Protein AF-A0A948SPP4-F1 (afdb_monomer_lite)

Foldseek 3Di:
DDDDDPPDPPPPDPDPPPDDDAPPDPDPPCVCVVLVVLVVPQVDDPSVVVVVVVVVLVVQVVVVAAEEEFEDAQCLVVLVLQPLLVCLLVRSHFEYQYALNNLQSLQLCFQPVVVKDFAPPQVPQDPVSVVVCVVQCWCDRRGITRHCVRRVVVVLVLLLVVLLVLLVVVHAEAPLVSVLCSLVVCPRVVRGPDDVSSRNSSSCSVSVHHYQHAPSCPYSVVVVLVVCCVVCVRVDNRSHPHNVVSLVVLLVVCVVPVVPHHYDYHYDDDPPSRVSSVVSVVVD

pLDDT: mean 89.73, std 17.32, range [30.3, 98.75]

Radius of gyration: 21.37 Å; chains: 1; bounding box: 54×68×55 Å

Secondary structure (DSSP, 8-state):
---------------S---PPPP----TTHHHHHHHHHHHH--SHHHHHHHHHHHHHHHHHHTT-EEEEEE-SSTTTTTTHHHHHHHHHTT---EEEE-HHHHHHHHHHHHHGGG-EE-TTGGG--HHHHHHHHHTTEEEETTEEEEIIIIIIHHHHHHHHHHHHHHHHT--B-HHHHHHHHHHTTTTGGG--S-GGG-HHHHHHHTT--EE-TTTTSSHHHHHHHHHHHTTSSS-GGGBPPHHHHHHHHHHHHHHHTTTSPEEEEEES-THHHHHHHHTGGG-

Structure (mmCIF, N/CA/C/O backbone):
data_AF-A0A948SPP4-F1
#
_entry.id   AF-A0A948SPP4-F1
#
loop_
_atom_site.group_PDB
_atom_site.id
_atom_site.type_symbol
_atom_site.label_atom_id
_atom_site.label_alt_id
_atom_site.label_comp_id
_atom_site.label_asym_id
_atom_site.label_entity_id
_atom_site.label_seq_id
_atom_site.pdbx_PDB_ins_code
_atom_site.Cartn_x
_atom_site.Cartn_y
_atom_site.Cartn_z
_atom_site.occupancy
_atom_site.B_iso_or_equiv
_atom_site.auth_seq_id
_atom_site.auth_comp_id
_atom_site.auth_asym_id
_atom_site.auth_atom_id
_atom_site.pdbx_PDB_model_num
ATOM 1 N N . MET A 1 1 ? 36.042 40.900 -16.370 1.00 39.47 1 MET A N 1
ATOM 2 C CA . MET A 1 1 ? 34.728 40.877 -17.056 1.00 39.47 1 MET A CA 1
ATOM 3 C C . MET A 1 1 ? 34.274 39.429 -17.219 1.00 39.47 1 MET A C 1
ATOM 5 O O . MET A 1 1 ? 34.692 38.767 -18.157 1.00 39.47 1 MET A O 1
ATOM 9 N N . ALA A 1 2 ? 33.489 38.903 -16.275 1.00 36.97 2 ALA A N 1
ATOM 10 C CA . ALA A 1 2 ? 32.998 37.524 -16.318 1.00 36.97 2 ALA A CA 1
ATOM 11 C C . ALA A 1 2 ? 31.621 37.478 -17.001 1.00 36.97 2 ALA A C 1
ATOM 13 O O . ALA A 1 2 ? 30.671 38.108 -16.535 1.00 36.97 2 ALA A O 1
ATOM 14 N N . LYS A 1 3 ? 31.513 36.757 -18.124 1.00 36.91 3 LYS A N 1
ATOM 15 C CA . LYS A 1 3 ? 30.246 36.532 -18.835 1.00 36.91 3 LYS A CA 1
ATOM 16 C C . LYS A 1 3 ? 29.352 35.617 -17.989 1.00 36.91 3 LYS A C 1
ATOM 18 O O . LYS A 1 3 ? 29.652 34.438 -17.827 1.00 36.91 3 LYS A O 1
ATOM 23 N N . LYS A 1 4 ? 28.250 36.158 -17.457 1.00 38.91 4 LYS A N 1
ATOM 24 C CA . LYS A 1 4 ? 27.177 35.373 -16.830 1.00 38.91 4 LYS A CA 1
ATOM 25 C C . LYS A 1 4 ? 26.551 34.455 -17.886 1.00 38.91 4 LYS A C 1
ATOM 27 O O . LYS A 1 4 ? 25.968 34.930 -18.856 1.00 38.91 4 LYS A O 1
ATOM 32 N N . SER A 1 5 ? 26.690 33.148 -17.687 1.00 41.41 5 SER A N 1
ATOM 33 C CA . SER A 1 5 ? 25.993 32.114 -18.451 1.00 41.41 5 SER A CA 1
ATOM 34 C C . SER A 1 5 ? 24.499 32.174 -18.131 1.00 41.41 5 SER A C 1
ATOM 36 O O . SER A 1 5 ? 24.067 31.814 -17.037 1.00 41.41 5 SER A O 1
ATOM 38 N N . THR A 1 6 ? 23.699 32.674 -19.068 1.00 39.72 6 THR A N 1
ATOM 39 C CA . THR A 1 6 ? 22.237 32.671 -18.998 1.00 39.72 6 THR A CA 1
ATOM 40 C C . THR A 1 6 ? 21.711 31.309 -19.448 1.00 39.72 6 THR A C 1
ATOM 42 O O . THR A 1 6 ? 21.251 31.134 -20.576 1.00 39.72 6 THR A O 1
ATOM 45 N N . ARG A 1 7 ? 21.753 30.308 -18.559 1.00 38.03 7 ARG A N 1
ATOM 46 C CA . ARG A 1 7 ? 20.936 29.100 -18.748 1.00 38.03 7 ARG A CA 1
ATOM 47 C C . ARG A 1 7 ? 19.467 29.507 -18.639 1.00 38.03 7 ARG A C 1
ATOM 49 O O . ARG A 1 7 ? 18.976 29.793 -17.551 1.00 38.03 7 ARG A O 1
ATOM 56 N N . ARG A 1 8 ? 18.772 29.574 -19.779 1.00 34.56 8 ARG A N 1
ATOM 57 C CA . ARG A 1 8 ? 17.309 29.689 -19.811 1.00 34.56 8 ARG A CA 1
ATOM 58 C C . ARG A 1 8 ? 16.720 28.480 -19.073 1.00 34.56 8 ARG A C 1
ATOM 60 O O . ARG A 1 8 ? 17.099 27.357 -19.411 1.00 34.56 8 ARG A O 1
ATOM 67 N N . PRO A 1 9 ? 15.806 28.671 -18.110 1.00 34.72 9 PRO A N 1
ATOM 68 C CA . PRO A 1 9 ? 15.098 27.551 -17.517 1.00 34.72 9 PRO A CA 1
ATOM 69 C C . PRO A 1 9 ? 14.290 26.860 -18.617 1.00 34.72 9 PRO A C 1
ATOM 71 O O . PRO A 1 9 ? 13.574 27.511 -19.386 1.00 34.72 9 PRO A O 1
ATOM 74 N N . VAL A 1 10 ? 14.429 25.539 -18.711 1.00 31.38 10 VAL A N 1
ATOM 75 C CA . VAL A 1 10 ? 13.552 24.716 -19.540 1.00 31.38 10 VAL A CA 1
ATOM 76 C C . VAL A 1 10 ? 12.174 24.800 -18.895 1.00 31.38 10 VAL A C 1
ATOM 78 O O . VAL A 1 10 ? 11.920 24.187 -17.863 1.00 31.38 10 VAL A O 1
ATOM 81 N N . LYS A 1 11 ? 11.285 25.615 -19.472 1.00 30.30 11 LYS A N 1
ATOM 82 C CA . LYS A 1 11 ? 9.866 25.593 -19.121 1.00 30.30 11 LYS A CA 1
ATOM 83 C C . LYS A 1 11 ? 9.337 24.215 -19.507 1.00 30.30 11 LYS A C 1
ATOM 85 O O . LYS A 1 11 ? 9.051 23.975 -20.678 1.00 30.30 11 LYS A O 1
ATOM 90 N N . HIS A 1 12 ? 9.211 23.309 -18.542 1.00 32.69 12 HIS A N 1
ATOM 91 C CA . HIS A 1 12 ? 8.353 22.150 -18.728 1.00 32.69 12 HIS A CA 1
ATOM 92 C C . HIS A 1 12 ? 6.943 22.675 -18.987 1.00 32.69 12 HIS A C 1
ATOM 94 O O . HIS A 1 12 ? 6.340 23.330 -18.136 1.00 32.69 12 HIS A O 1
ATOM 100 N N . ALA A 1 13 ? 6.458 22.452 -20.206 1.00 31.20 13 ALA A N 1
ATOM 101 C CA . ALA A 1 13 ? 5.124 22.820 -20.634 1.00 31.20 13 ALA A CA 1
ATOM 102 C C . ALA A 1 13 ? 4.087 22.049 -19.805 1.00 31.20 13 ALA A C 1
ATOM 104 O O . ALA A 1 13 ? 3.656 20.961 -20.170 1.00 31.20 13 ALA A O 1
ATOM 105 N N . ARG A 1 14 ? 3.666 22.625 -18.680 1.00 40.22 14 ARG A N 1
ATOM 106 C CA . ARG A 1 14 ? 2.287 22.482 -18.226 1.00 40.22 14 ARG A CA 1
ATOM 107 C C . ARG A 1 14 ? 1.555 23.708 -18.734 1.00 40.22 14 ARG A C 1
ATOM 109 O O . ARG A 1 14 ? 1.745 24.817 -18.243 1.00 40.22 14 ARG A O 1
ATOM 116 N N . THR A 1 15 ? 0.795 23.500 -19.800 1.00 33.00 15 THR A N 1
ATOM 117 C CA . THR A 1 15 ? -0.195 24.452 -20.287 1.00 33.00 15 THR A CA 1
ATOM 118 C C . THR A 1 15 ? -1.066 24.890 -19.116 1.00 33.00 15 THR A C 1
ATOM 120 O O . THR A 1 15 ? -1.620 24.053 -18.409 1.00 33.00 15 THR A O 1
ATOM 123 N N . SER A 1 16 ? -1.204 26.200 -18.934 1.00 35.62 16 SER A N 1
ATOM 124 C CA . SER A 1 16 ? -2.046 26.878 -17.941 1.00 35.62 16 SER A CA 1
ATOM 125 C C . SER A 1 16 ? -3.556 26.659 -18.139 1.00 35.62 16 SER A C 1
ATOM 127 O O . SER A 1 16 ? -4.371 27.432 -17.646 1.00 35.62 16 SER A O 1
ATOM 129 N N . SER A 1 17 ? -3.960 25.621 -18.869 1.00 34.44 17 SER A N 1
ATOM 130 C CA . SER A 1 17 ? -5.349 25.196 -18.951 1.00 34.44 17 SER A CA 1
ATOM 131 C C . SER A 1 17 ? -5.610 24.224 -17.807 1.00 34.44 17 SER A C 1
ATOM 133 O O . SER A 1 17 ? -5.012 23.150 -17.792 1.00 34.44 17 SER A O 1
ATOM 135 N N . GLY A 1 18 ? -6.525 24.556 -16.895 1.00 37.03 18 GLY A N 1
ATOM 136 C CA . GLY A 1 18 ? -7.031 23.682 -15.825 1.00 37.03 18 GLY A CA 1
ATOM 137 C C . GLY A 1 18 ? -7.765 22.418 -16.304 1.00 37.03 18 GLY A C 1
ATOM 138 O O . GLY A 1 18 ? -8.720 21.977 -15.678 1.00 37.03 18 GLY A O 1
ATOM 139 N N . ARG A 1 19 ? -7.353 21.829 -17.431 1.00 34.16 19 ARG A N 1
ATOM 140 C CA . ARG A 1 19 ? -7.767 20.502 -17.873 1.00 34.16 19 ARG A CA 1
ATOM 141 C C . ARG A 1 19 ? -6.747 19.503 -17.350 1.00 34.16 19 ARG A C 1
ATOM 143 O O . ARG A 1 19 ? -5.628 19.433 -17.858 1.00 34.16 19 ARG A O 1
ATOM 150 N N . LYS A 1 20 ? -7.152 18.751 -16.326 1.00 41.41 20 LYS A N 1
ATOM 151 C CA . LYS A 1 20 ? -6.445 17.551 -15.871 1.00 41.41 20 LYS A CA 1
ATOM 152 C C . LYS A 1 20 ? -6.143 16.673 -17.085 1.00 41.41 20 LYS A C 1
ATOM 154 O O . LYS A 1 20 ? -7.012 16.480 -17.941 1.00 41.41 20 LYS A O 1
ATOM 159 N N . ALA A 1 21 ? -4.905 16.195 -17.186 1.00 37.81 21 ALA A N 1
ATOM 160 C CA . ALA A 1 21 ? -4.556 15.217 -18.204 1.00 37.81 21 ALA A CA 1
ATOM 161 C C . ALA A 1 21 ? -5.478 13.997 -18.022 1.00 37.81 21 ALA A C 1
ATOM 163 O O . ALA A 1 21 ? -5.678 13.572 -16.883 1.00 37.81 21 ALA A O 1
ATOM 164 N N . PRO A 1 22 ? -6.086 13.459 -19.093 1.00 39.28 22 PRO A N 1
ATOM 165 C CA . PRO A 1 22 ? -6.878 12.245 -18.967 1.00 39.28 22 PRO A CA 1
ATOM 166 C C . PRO A 1 22 ? -5.990 11.128 -18.396 1.00 39.28 22 PRO A C 1
ATOM 168 O O . PRO A 1 22 ? -4.806 11.076 -18.754 1.00 39.28 22 PRO A O 1
ATOM 171 N N . PRO A 1 23 ? -6.526 10.247 -17.529 1.00 46.41 23 PRO A N 1
ATOM 172 C CA . PRO A 1 23 ? -5.756 9.141 -16.977 1.00 46.41 23 PRO A CA 1
ATOM 173 C C . PRO A 1 23 ? -5.120 8.355 -18.122 1.00 46.41 23 PRO A C 1
ATOM 175 O O . PRO A 1 23 ? -5.761 8.116 -19.154 1.00 46.41 23 PRO A O 1
ATOM 178 N N . ALA A 1 24 ? -3.843 8.007 -17.955 1.00 48.66 24 ALA A N 1
ATOM 179 C CA . ALA A 1 24 ? -3.046 7.309 -18.951 1.00 48.66 24 ALA A CA 1
ATOM 180 C C . ALA A 1 24 ? -3.612 5.899 -19.181 1.00 48.66 24 ALA A C 1
ATOM 182 O O . ALA A 1 24 ? -3.152 4.912 -18.624 1.00 48.66 24 ALA A O 1
ATOM 183 N N . THR A 1 25 ? -4.647 5.799 -20.006 1.00 50.12 25 THR A N 1
ATOM 184 C CA . THR A 1 25 ? -5.124 4.525 -20.530 1.00 50.12 25 THR A CA 1
ATOM 185 C C . THR A 1 25 ? -4.172 4.121 -21.646 1.00 50.12 25 THR A C 1
ATOM 187 O O . THR A 1 25 ? -4.007 4.844 -22.633 1.00 50.12 25 THR A O 1
ATOM 190 N N . LEU A 1 26 ? -3.490 2.984 -21.474 1.00 53.91 26 LEU A N 1
ATOM 191 C CA . LEU A 1 26 ? -2.660 2.396 -22.523 1.00 53.91 26 LEU A CA 1
ATOM 192 C C . LEU A 1 26 ? -3.514 2.260 -23.790 1.00 53.91 26 LEU A C 1
ATOM 194 O O . LEU A 1 26 ? -4.524 1.554 -23.811 1.00 53.91 26 LEU A O 1
ATOM 198 N N . ARG A 1 27 ? -3.143 2.985 -24.850 1.00 58.12 27 ARG A N 1
ATOM 199 C CA . ARG A 1 27 ? -3.840 2.886 -26.134 1.00 58.12 27 ARG A CA 1
ATOM 200 C C . ARG A 1 27 ? -3.632 1.478 -26.682 1.00 58.12 27 ARG A C 1
ATOM 202 O O . ARG A 1 27 ? -2.502 0.995 -26.752 1.00 58.12 27 ARG A O 1
ATOM 209 N N . LYS A 1 28 ? -4.725 0.827 -27.086 1.00 52.38 28 LYS A N 1
ATOM 210 C CA . LYS A 1 28 ? -4.713 -0.518 -27.680 1.00 52.38 28 LYS A CA 1
ATOM 211 C C . LYS A 1 28 ? -3.676 -0.565 -28.817 1.00 52.38 28 LYS A C 1
ATOM 213 O O . LYS A 1 28 ? -3.735 0.257 -29.725 1.00 52.38 28 LYS A O 1
ATOM 218 N N . GLY A 1 29 ? -2.711 -1.485 -28.734 1.00 60.00 29 GLY A N 1
ATOM 219 C CA . GLY A 1 29 ? -1.604 -1.624 -29.695 1.00 60.00 29 GLY A CA 1
ATOM 220 C C . GLY A 1 29 ? -0.258 -1.022 -29.261 1.00 60.00 29 GLY A C 1
ATOM 221 O O . GLY A 1 29 ? 0.770 -1.427 -29.792 1.00 60.00 29 GLY A O 1
ATOM 222 N N . HIS A 1 30 ? -0.213 -0.132 -28.260 1.00 64.88 30 HIS A N 1
ATOM 223 C CA . HIS A 1 30 ? 1.054 0.433 -27.757 1.00 64.88 30 HIS A CA 1
ATOM 224 C C . HIS A 1 30 ? 1.856 -0.545 -26.878 1.00 64.88 30 HIS A C 1
ATOM 226 O O . HIS A 1 30 ? 3.067 -0.395 -26.738 1.00 64.88 30 HIS A O 1
ATOM 232 N N . GLU A 1 31 ? 1.207 -1.553 -26.291 1.00 65.69 31 GLU A N 1
ATOM 233 C CA . GLU A 1 31 ? 1.862 -2.542 -25.420 1.00 65.69 31 GLU A CA 1
ATOM 234 C C . GLU A 1 31 ? 2.928 -3.359 -26.162 1.00 65.69 31 GLU A C 1
ATOM 236 O O . GLU A 1 31 ? 4.001 -3.616 -25.614 1.00 65.69 31 GLU A O 1
ATOM 241 N N . ALA A 1 32 ? 2.649 -3.735 -27.417 1.00 73.25 32 ALA A N 1
ATOM 242 C CA . ALA A 1 32 ? 3.626 -4.386 -28.285 1.00 73.25 32 ALA A CA 1
ATOM 243 C C . ALA A 1 32 ? 4.793 -3.435 -28.584 1.00 73.25 32 ALA A C 1
ATOM 245 O O . ALA A 1 32 ? 5.945 -3.813 -28.431 1.00 73.25 32 ALA A O 1
ATOM 246 N N . VAL A 1 33 ? 4.499 -2.159 -28.863 1.00 87.00 33 VAL A N 1
ATOM 247 C CA . VAL A 1 33 ? 5.517 -1.149 -29.193 1.00 87.00 33 VAL A CA 1
ATOM 248 C C . VAL A 1 33 ? 6.520 -0.938 -28.054 1.00 87.00 33 VAL A C 1
ATOM 250 O O . VAL A 1 33 ? 7.719 -0.926 -28.311 1.00 87.00 33 VAL A O 1
ATOM 253 N N . ILE A 1 34 ? 6.072 -0.794 -26.800 1.00 89.25 34 ILE A N 1
ATOM 254 C CA . ILE A 1 34 ? 6.995 -0.594 -25.665 1.00 89.25 34 ILE A CA 1
ATOM 255 C C . ILE A 1 34 ? 7.805 -1.858 -25.381 1.00 89.25 34 ILE A C 1
ATOM 257 O O . ILE A 1 34 ? 9.012 -1.775 -25.159 1.00 89.25 34 ILE A O 1
ATOM 261 N N . ARG A 1 35 ? 7.168 -3.031 -25.429 1.00 88.38 35 ARG A N 1
ATOM 262 C CA . ARG A 1 35 ? 7.853 -4.314 -25.243 1.00 88.38 35 ARG A CA 1
ATOM 263 C C . ARG A 1 35 ? 8.935 -4.523 -26.296 1.00 88.38 35 ARG A C 1
ATOM 265 O O . ARG A 1 35 ? 10.071 -4.835 -25.945 1.00 88.38 35 ARG A O 1
ATOM 272 N N . ASP A 1 36 ? 8.596 -4.312 -27.562 1.00 90.19 36 ASP A N 1
ATOM 273 C CA . ASP A 1 36 ? 9.511 -4.480 -28.687 1.00 90.19 36 ASP A CA 1
ATOM 274 C C . ASP A 1 36 ? 10.634 -3.442 -28.636 1.00 90.19 36 ASP A C 1
ATOM 276 O O . ASP A 1 36 ? 11.796 -3.787 -28.845 1.00 90.19 36 ASP A O 1
ATOM 280 N N . PHE A 1 37 ? 10.324 -2.196 -28.260 1.00 93.81 37 PHE A N 1
ATOM 281 C CA . PHE A 1 37 ? 11.323 -1.158 -28.008 1.00 93.81 37 PHE A CA 1
ATOM 282 C C . PHE A 1 37 ? 12.314 -1.586 -26.919 1.00 93.81 37 PHE A C 1
ATOM 284 O O . PHE A 1 37 ? 13.526 -1.551 -27.135 1.00 93.81 37 PHE A O 1
ATOM 291 N N . MET A 1 38 ? 11.822 -2.034 -25.760 1.00 94.06 38 MET A N 1
ATOM 292 C CA . MET A 1 38 ? 12.686 -2.481 -24.666 1.00 94.06 38 MET A CA 1
ATOM 293 C C . MET A 1 38 ? 13.539 -3.669 -25.107 1.00 94.06 38 MET A C 1
ATOM 295 O O . MET A 1 38 ? 14.755 -3.611 -24.965 1.00 94.06 38 MET A O 1
ATOM 299 N N . ARG A 1 39 ? 12.959 -4.692 -25.745 1.00 92.88 39 ARG A N 1
ATOM 300 C CA . ARG A 1 39 ? 13.727 -5.833 -26.278 1.00 92.88 39 ARG A CA 1
ATOM 301 C C . ARG A 1 39 ? 14.766 -5.428 -27.315 1.00 92.88 39 ARG A C 1
ATOM 303 O O . ARG A 1 39 ? 15.850 -6.008 -27.365 1.00 92.88 39 ARG A O 1
ATOM 310 N N . HIS A 1 40 ? 14.463 -4.428 -28.135 1.00 94.19 40 HIS A N 1
ATOM 311 C CA . HIS A 1 40 ? 15.400 -3.939 -29.130 1.00 94.19 40 HIS A CA 1
ATOM 312 C C . HIS A 1 40 ? 16.578 -3.190 -28.492 1.00 94.19 40 HIS A C 1
ATOM 314 O O . HIS A 1 40 ? 17.713 -3.414 -28.914 1.00 94.19 40 HIS A O 1
ATOM 320 N N . HIS A 1 41 ? 16.331 -2.342 -27.487 1.00 95.75 41 HIS A N 1
ATOM 321 C CA . HIS A 1 41 ? 17.323 -1.398 -26.956 1.00 95.75 41 HIS A CA 1
ATOM 322 C C . HIS A 1 41 ? 17.995 -1.828 -25.639 1.00 95.75 41 HIS A C 1
ATOM 324 O O . HIS A 1 41 ? 19.150 -1.476 -25.405 1.00 95.75 41 HIS A O 1
ATOM 330 N N . TYR A 1 42 ? 17.316 -2.561 -24.759 1.00 95.44 42 TYR A N 1
ATOM 331 C CA . TYR A 1 42 ? 17.755 -2.811 -23.378 1.00 95.44 42 TYR A CA 1
ATOM 332 C C . TYR A 1 42 ? 18.503 -4.148 -23.265 1.00 95.44 42 TYR A C 1
ATOM 334 O O . TYR A 1 42 ? 18.092 -5.049 -22.549 1.00 95.44 42 TYR A O 1
ATOM 342 N N . ARG A 1 43 ? 19.601 -4.308 -24.012 1.00 92.06 43 ARG A N 1
ATOM 343 C CA . ARG A 1 43 ? 20.275 -5.617 -24.176 1.00 92.06 43 ARG A CA 1
ATOM 344 C C . ARG A 1 43 ? 21.362 -5.941 -23.152 1.00 92.06 43 ARG A C 1
ATOM 346 O O . ARG A 1 43 ? 21.787 -7.089 -23.074 1.00 92.06 43 ARG A O 1
ATOM 353 N N . HIS A 1 44 ? 21.850 -4.953 -22.403 1.00 94.38 44 HIS A N 1
ATOM 354 C CA . HIS A 1 44 ? 23.017 -5.117 -21.530 1.00 94.38 44 HIS A CA 1
ATOM 355 C C . HIS A 1 44 ? 22.832 -4.419 -20.179 1.00 94.38 44 HIS A C 1
ATOM 357 O O . HIS A 1 44 ? 22.044 -3.477 -20.056 1.00 94.38 44 HIS A O 1
ATOM 363 N N . PHE A 1 45 ? 23.614 -4.853 -19.184 1.00 94.19 45 PHE A N 1
ATOM 364 C CA . PHE A 1 45 ? 23.654 -4.287 -17.830 1.00 94.19 45 PHE A CA 1
ATOM 365 C C . PHE A 1 45 ? 22.263 -4.235 -17.171 1.00 94.19 45 PHE A C 1
ATOM 367 O O . PHE A 1 45 ? 21.401 -5.062 -17.458 1.00 94.19 45 PHE A O 1
ATOM 374 N N . ASN A 1 46 ? 22.025 -3.239 -16.315 1.00 94.00 46 ASN A N 1
ATOM 375 C CA . ASN A 1 46 ? 20.762 -3.071 -15.591 1.00 94.00 46 ASN A CA 1
ATOM 376 C C . ASN A 1 46 ? 19.544 -2.907 -16.513 1.00 94.00 46 ASN A C 1
ATOM 378 O O . ASN A 1 46 ? 18.422 -3.163 -16.087 1.00 94.00 46 ASN A O 1
ATOM 382 N N . ALA A 1 47 ? 19.740 -2.484 -17.767 1.00 94.19 47 ALA A N 1
ATOM 383 C CA . ALA A 1 47 ? 18.644 -2.378 -18.723 1.00 94.19 47 ALA A CA 1
ATOM 384 C C . ALA A 1 47 ? 18.100 -3.770 -19.100 1.00 94.19 47 ALA A C 1
ATOM 386 O O . ALA A 1 47 ? 16.883 -3.955 -19.125 1.00 94.19 47 ALA A O 1
ATOM 387 N N . ALA A 1 48 ? 18.983 -4.756 -19.309 1.00 94.69 48 ALA A N 1
ATOM 388 C CA . ALA A 1 48 ? 18.590 -6.141 -19.590 1.00 94.69 48 ALA A CA 1
ATOM 389 C C . ALA A 1 48 ? 17.859 -6.789 -18.413 1.00 94.69 48 ALA A C 1
ATOM 391 O O . ALA A 1 48 ? 16.876 -7.494 -18.620 1.00 94.69 48 ALA A O 1
ATOM 392 N N . SER A 1 49 ? 18.255 -6.458 -17.180 1.00 95.50 49 SER A N 1
ATOM 393 C CA . SER A 1 49 ? 17.607 -6.980 -15.973 1.00 95.50 49 SER A CA 1
ATOM 394 C C . SER A 1 49 ? 16.112 -6.653 -15.902 1.00 95.50 49 SER A C 1
ATOM 396 O O . SER A 1 49 ? 15.351 -7.412 -15.309 1.00 95.50 49 SER A O 1
ATOM 398 N N . VAL A 1 50 ? 15.660 -5.558 -16.528 1.00 93.19 50 VAL A N 1
ATOM 399 C CA . VAL A 1 50 ? 14.227 -5.230 -16.617 1.00 93.19 50 VAL A CA 1
ATOM 400 C C . VAL A 1 50 ? 13.485 -6.217 -17.522 1.00 93.19 50 VAL A C 1
ATOM 402 O O . VAL A 1 50 ? 12.367 -6.618 -17.201 1.00 93.19 50 VAL A O 1
ATOM 405 N N . ILE A 1 51 ? 14.102 -6.628 -18.635 1.00 94.62 51 ILE A N 1
ATOM 406 C CA . ILE A 1 51 ? 13.542 -7.651 -19.528 1.00 94.62 51 ILE A CA 1
ATOM 407 C C . ILE A 1 51 ? 13.530 -9.000 -18.812 1.00 94.62 51 ILE A C 1
ATOM 409 O O . ILE A 1 51 ? 12.491 -9.652 -18.788 1.00 94.62 51 ILE A O 1
ATOM 413 N N . ASP A 1 52 ? 14.644 -9.383 -18.186 1.00 95.62 52 ASP A N 1
ATOM 414 C CA . ASP A 1 52 ? 14.762 -10.663 -17.482 1.00 95.62 52 ASP A CA 1
ATOM 415 C C . ASP A 1 52 ? 13.734 -10.779 -16.348 1.00 95.62 52 ASP A C 1
ATOM 417 O O . ASP A 1 52 ? 13.085 -11.814 -16.195 1.00 95.62 52 ASP A O 1
ATOM 421 N N . ALA A 1 53 ? 13.524 -9.699 -15.585 1.00 95.50 53 ALA A N 1
ATOM 422 C CA . ALA A 1 53 ? 12.508 -9.651 -14.538 1.00 95.50 53 ALA A CA 1
ATOM 423 C C . ALA A 1 53 ? 11.086 -9.776 -15.107 1.00 95.50 53 ALA A C 1
ATOM 425 O O . ALA A 1 53 ? 10.276 -10.529 -14.566 1.00 95.50 53 ALA A O 1
ATOM 426 N N . ALA A 1 54 ? 10.776 -9.073 -16.203 1.00 94.81 54 ALA A N 1
ATOM 427 C CA . ALA A 1 54 ? 9.466 -9.147 -16.846 1.00 94.81 54 ALA A CA 1
ATOM 428 C C . ALA A 1 54 ? 9.186 -10.547 -17.422 1.00 94.81 54 ALA A C 1
ATOM 430 O O . ALA A 1 54 ? 8.114 -11.106 -17.190 1.00 94.81 54 ALA A O 1
ATOM 431 N N . ASP A 1 55 ? 10.157 -11.138 -18.119 1.00 95.25 55 ASP A N 1
ATOM 432 C CA . ASP A 1 55 ? 10.041 -12.473 -18.710 1.00 95.25 55 ASP A CA 1
ATOM 433 C C . ASP A 1 55 ? 9.975 -13.561 -17.641 1.00 95.25 55 ASP A C 1
ATOM 435 O O . ASP A 1 55 ? 9.167 -14.485 -17.752 1.00 95.25 55 ASP A O 1
ATOM 439 N N . GLY A 1 56 ? 10.764 -13.426 -16.573 1.00 97.88 56 GLY A N 1
ATOM 440 C CA . GLY A 1 56 ? 10.698 -14.295 -15.403 1.00 97.88 56 GLY A CA 1
ATOM 441 C C . GLY A 1 56 ? 9.326 -14.248 -14.731 1.00 97.88 56 GLY A C 1
ATOM 442 O O . GLY A 1 56 ? 8.746 -15.300 -14.463 1.00 97.88 56 GLY A O 1
ATOM 443 N N . TYR A 1 57 ? 8.768 -13.050 -14.530 1.00 98.12 57 TYR A N 1
ATOM 444 C CA . TYR A 1 57 ? 7.426 -12.869 -13.968 1.00 98.12 57 TYR A CA 1
ATOM 445 C C . TYR A 1 57 ? 6.363 -13.548 -14.838 1.00 98.12 57 TYR A C 1
ATOM 447 O O . TYR A 1 57 ? 5.562 -14.335 -14.332 1.00 98.12 57 TYR A O 1
ATOM 455 N N . VAL A 1 58 ? 6.362 -13.266 -16.148 1.00 97.06 58 VAL A N 1
ATOM 456 C CA . VAL A 1 58 ? 5.402 -13.846 -17.101 1.00 97.06 58 VAL A CA 1
ATOM 457 C C . VAL A 1 58 ? 5.509 -15.365 -17.100 1.00 97.06 58 VAL A C 1
ATOM 459 O O . VAL A 1 58 ? 4.512 -16.041 -16.864 1.00 97.06 58 VAL A O 1
ATOM 462 N N . LYS A 1 59 ? 6.720 -15.906 -17.274 1.00 98.19 59 LYS A N 1
ATOM 463 C CA . LYS A 1 59 ? 6.958 -17.351 -17.285 1.00 98.19 59 LYS A CA 1
ATOM 464 C C . LYS A 1 59 ? 6.482 -18.016 -15.996 1.00 98.19 59 LYS A C 1
ATOM 466 O O . LYS A 1 59 ? 5.867 -19.079 -16.060 1.00 98.19 59 LYS A O 1
ATOM 471 N N . HIS A 1 60 ? 6.768 -17.420 -14.838 1.00 98.50 60 HIS A N 1
ATOM 472 C CA . HIS A 1 60 ? 6.375 -17.972 -13.541 1.00 98.50 60 HIS A CA 1
ATOM 473 C C . HIS A 1 60 ? 4.857 -18.030 -13.388 1.00 98.50 60 HIS A C 1
ATOM 475 O O . HIS A 1 60 ? 4.323 -19.079 -13.035 1.00 98.50 60 HIS A O 1
ATOM 481 N N . VAL A 1 61 ? 4.154 -16.940 -13.712 1.00 98.06 61 VAL A N 1
ATOM 482 C CA . VAL A 1 61 ? 2.686 -16.897 -13.646 1.00 98.06 61 VAL A CA 1
ATOM 483 C C . VAL A 1 61 ? 2.048 -17.847 -14.659 1.00 98.06 61 VAL A C 1
ATOM 485 O O . VAL A 1 61 ? 1.137 -18.589 -14.298 1.00 98.06 61 VAL A O 1
ATOM 488 N N . ASP A 1 62 ? 2.537 -17.879 -15.900 1.00 97.56 62 ASP A N 1
ATOM 489 C CA . ASP A 1 62 ? 2.011 -18.763 -16.949 1.00 97.56 62 ASP A CA 1
ATOM 490 C C . ASP A 1 62 ? 2.253 -20.249 -16.629 1.00 97.56 62 ASP A C 1
ATOM 492 O O . ASP A 1 62 ? 1.479 -21.110 -17.043 1.00 97.56 62 ASP A O 1
ATOM 496 N N . SER A 1 63 ? 3.274 -20.553 -15.821 1.00 97.38 63 SER A N 1
ATOM 497 C CA . SER A 1 63 ? 3.532 -21.900 -15.288 1.00 97.38 63 SER A CA 1
ATOM 498 C C . SER A 1 63 ? 2.676 -22.245 -14.056 1.00 97.38 63 SER A C 1
ATOM 500 O O . SER A 1 63 ? 2.892 -23.278 -13.427 1.00 97.38 63 SER A O 1
ATOM 502 N N . GLY A 1 64 ? 1.717 -21.391 -13.680 1.00 96.88 64 GLY A N 1
ATOM 503 C CA . GLY A 1 64 ? 0.841 -21.582 -12.519 1.00 96.88 64 GLY A CA 1
ATOM 504 C C . GLY A 1 64 ? 1.440 -21.124 -11.183 1.00 96.88 64 GLY A C 1
ATOM 505 O O . GLY A 1 64 ? 0.876 -21.410 -10.124 1.00 96.88 64 GLY A O 1
ATOM 506 N N . GLY A 1 65 ? 2.574 -20.422 -11.211 1.00 97.94 65 GLY A N 1
ATOM 507 C CA . GLY A 1 65 ? 3.206 -19.842 -10.034 1.00 97.94 65 GLY A CA 1
ATOM 508 C C . GLY A 1 65 ? 2.418 -18.664 -9.454 1.00 97.94 65 GLY A C 1
ATOM 509 O O . GLY A 1 65 ? 1.719 -17.932 -10.157 1.00 97.94 65 GLY A O 1
ATOM 510 N N . LYS A 1 66 ? 2.538 -18.468 -8.139 1.00 98.12 66 LYS A N 1
ATOM 511 C CA . LYS A 1 66 ? 1.947 -17.334 -7.413 1.00 98.12 66 LYS A CA 1
ATOM 512 C C . LYS A 1 66 ? 2.972 -16.223 -7.245 1.00 98.12 66 LYS A C 1
ATOM 514 O O . LYS A 1 66 ? 4.164 -16.502 -7.212 1.00 98.12 66 LYS A O 1
ATOM 519 N N . MET A 1 67 ? 2.515 -14.978 -7.140 1.00 98.50 67 MET A N 1
ATOM 520 C CA . MET A 1 67 ? 3.383 -13.798 -7.044 1.00 98.50 67 MET A CA 1
ATOM 521 C C . MET A 1 67 ? 3.065 -12.994 -5.793 1.00 98.50 67 MET A C 1
ATOM 523 O O . MET A 1 67 ? 1.939 -12.513 -5.640 1.00 98.50 67 MET A O 1
ATOM 527 N N . LEU A 1 68 ? 4.078 -12.831 -4.946 1.00 98.38 68 LEU A N 1
ATOM 528 C CA . LEU A 1 68 ? 4.095 -11.855 -3.869 1.00 98.38 68 LEU A CA 1
ATOM 529 C C . LEU A 1 68 ? 4.784 -10.587 -4.370 1.00 98.38 68 LEU A C 1
ATOM 531 O O . LEU A 1 68 ? 5.913 -10.642 -4.861 1.00 98.38 68 LEU A O 1
ATOM 535 N N . VAL A 1 69 ? 4.096 -9.454 -4.254 1.00 98.56 69 VAL A N 1
ATOM 536 C CA . VAL A 1 69 ? 4.643 -8.132 -4.576 1.00 98.56 69 VAL A CA 1
ATOM 537 C C . VAL A 1 69 ? 4.907 -7.376 -3.283 1.00 98.56 69 VAL A C 1
ATOM 539 O O . VAL A 1 69 ? 4.008 -7.266 -2.450 1.00 98.56 69 VAL A O 1
ATOM 542 N N . THR A 1 70 ? 6.111 -6.833 -3.114 1.00 98.31 70 THR A N 1
ATOM 543 C CA . THR A 1 70 ? 6.391 -5.923 -1.997 1.00 98.31 70 THR A CA 1
ATOM 544 C C . THR A 1 70 ? 6.365 -4.470 -2.446 1.00 98.31 70 THR A C 1
ATOM 546 O O . THR A 1 70 ? 6.849 -4.149 -3.531 1.00 98.31 70 THR A O 1
ATOM 549 N N . LEU A 1 71 ? 5.772 -3.599 -1.627 1.00 97.81 71 LEU A N 1
ATOM 550 C CA . LEU A 1 71 ? 5.611 -2.172 -1.907 1.00 97.81 71 LEU A CA 1
ATOM 551 C C . LEU A 1 71 ? 6.219 -1.343 -0.772 1.00 97.81 71 LEU A C 1
ATOM 553 O O . LEU A 1 71 ? 5.593 -1.127 0.271 1.00 97.81 71 LEU A O 1
ATOM 557 N N . ALA A 1 72 ? 7.444 -0.877 -0.992 1.00 95.44 72 ALA A N 1
ATOM 558 C CA . ALA A 1 72 ? 8.119 0.113 -0.161 1.00 95.44 72 ALA A CA 1
ATOM 559 C C . ALA A 1 72 ? 8.327 1.432 -0.914 1.00 95.44 72 ALA A C 1
ATOM 561 O O . ALA A 1 72 ? 8.160 1.504 -2.128 1.00 95.44 72 ALA A O 1
ATOM 562 N N . GLY A 1 73 ? 8.723 2.484 -0.192 1.00 92.12 73 GLY A N 1
ATOM 563 C CA . GLY A 1 73 ? 8.793 3.840 -0.741 1.00 92.12 73 GLY A CA 1
ATOM 564 C C . GLY A 1 73 ? 7.403 4.421 -1.025 1.00 92.12 73 GLY A C 1
ATOM 565 O O . GLY A 1 73 ? 6.390 3.829 -0.668 1.00 92.12 73 GLY A O 1
ATOM 566 N N . ALA A 1 74 ? 7.345 5.579 -1.678 1.00 93.12 74 ALA A N 1
ATOM 567 C CA . ALA A 1 74 ? 6.102 6.312 -1.936 1.00 93.12 74 ALA A CA 1
ATOM 568 C C . ALA A 1 74 ? 5.369 5.835 -3.208 1.00 93.12 74 ALA A C 1
ATOM 570 O O . ALA A 1 74 ? 5.015 6.639 -4.069 1.00 93.12 74 ALA A O 1
ATOM 571 N N . MET A 1 75 ? 5.189 4.521 -3.383 1.00 96.44 75 MET A N 1
ATOM 572 C CA . MET A 1 75 ? 4.680 3.960 -4.645 1.00 96.44 75 MET A CA 1
ATOM 573 C C . MET A 1 75 ? 3.203 4.273 -4.892 1.00 96.44 75 MET A C 1
ATOM 575 O O . MET A 1 75 ? 2.808 4.462 -6.042 1.00 96.44 75 MET A O 1
ATOM 579 N N . SER A 1 76 ? 2.395 4.349 -3.835 1.00 96.69 76 SER A N 1
ATOM 580 C CA . SER A 1 76 ? 0.974 4.699 -3.951 1.00 96.69 76 SER A CA 1
ATOM 581 C C . SER A 1 76 ? 0.788 6.177 -4.294 1.00 96.69 76 SER A C 1
ATOM 583 O O . SER A 1 76 ? 0.053 6.484 -5.230 1.00 96.69 76 SER A O 1
ATOM 585 N N . THR A 1 77 ? 1.553 7.075 -3.660 1.00 94.50 77 THR A N 1
ATOM 586 C CA . THR A 1 77 ? 1.644 8.485 -4.081 1.00 94.50 77 THR A CA 1
ATOM 587 C C . THR A 1 77 ? 2.203 8.644 -5.500 1.00 94.50 77 THR A C 1
ATOM 589 O O . THR A 1 77 ? 1.738 9.499 -6.247 1.00 94.50 77 THR A O 1
ATOM 592 N N . ALA A 1 78 ? 3.141 7.790 -5.924 1.00 94.75 78 ALA A N 1
ATOM 593 C CA . ALA A 1 78 ? 3.652 7.751 -7.299 1.00 94.75 78 ALA A CA 1
ATOM 594 C C . ALA A 1 78 ? 2.679 7.109 -8.315 1.00 94.75 78 ALA A C 1
ATOM 596 O O . ALA A 1 78 ? 3.070 6.825 -9.447 1.00 94.75 78 ALA A O 1
ATOM 597 N N . GLU A 1 79 ? 1.426 6.866 -7.920 1.00 95.25 79 GLU A N 1
ATOM 598 C CA . GLU A 1 79 ? 0.347 6.344 -8.761 1.00 95.25 79 GLU A CA 1
ATOM 599 C C . GLU A 1 79 ? 0.612 4.953 -9.363 1.00 95.25 79 GLU A C 1
ATOM 601 O O . GLU A 1 79 ? 0.064 4.602 -10.414 1.00 95.25 79 GLU A O 1
ATOM 606 N N . LEU A 1 80 ? 1.389 4.101 -8.677 1.00 96.56 80 LEU A N 1
ATOM 607 C CA . LEU A 1 80 ? 1.609 2.710 -9.103 1.00 96.56 80 LEU A CA 1
ATOM 608 C C . LEU A 1 80 ? 0.286 1.940 -9.277 1.00 96.56 80 LEU A C 1
ATOM 610 O O . LEU A 1 80 ? 0.213 1.002 -10.078 1.00 96.56 80 LEU A O 1
ATOM 614 N N . GLY A 1 81 ? -0.774 2.370 -8.582 1.00 96.19 81 GLY A N 1
ATOM 615 C CA . GLY A 1 81 ? -2.126 1.831 -8.698 1.00 96.19 81 GLY A CA 1
ATOM 616 C C . GLY A 1 81 ? -2.652 1.744 -10.135 1.00 96.19 81 GLY A C 1
ATOM 617 O O . GLY A 1 81 ? -3.335 0.774 -10.460 1.00 96.19 81 GLY A O 1
ATOM 618 N N . LEU A 1 82 ? -2.226 2.642 -11.036 1.00 95.62 82 LEU A N 1
ATOM 619 C CA . LEU A 1 82 ? -2.554 2.589 -12.469 1.00 95.62 82 LEU A CA 1
ATOM 620 C C . LEU A 1 82 ? -2.222 1.232 -13.110 1.00 95.62 82 LEU A C 1
ATOM 622 O O . LEU A 1 82 ? -2.989 0.720 -13.923 1.00 95.62 82 LEU A O 1
ATOM 626 N N . SER A 1 83 ? -1.076 0.650 -12.748 1.00 95.31 83 SER A N 1
ATOM 627 C CA . SER A 1 83 ? -0.626 -0.644 -13.280 1.00 95.31 83 SER A CA 1
ATOM 628 C C . SER A 1 83 ? -0.951 -1.789 -12.326 1.00 95.31 83 SER A C 1
ATOM 630 O O . SER A 1 83 ? -1.430 -2.841 -12.750 1.00 95.31 83 SER A O 1
ATOM 632 N N . LEU A 1 84 ? -0.730 -1.585 -11.026 1.00 98.19 84 LEU A N 1
ATOM 633 C CA . LEU A 1 84 ? -0.886 -2.630 -10.021 1.00 98.19 84 LEU A CA 1
ATOM 634 C C . LEU A 1 84 ? -2.341 -3.097 -9.888 1.00 98.19 84 LEU A C 1
ATOM 636 O O . LEU A 1 84 ? -2.587 -4.301 -9.835 1.00 98.19 84 LEU A O 1
ATOM 640 N N . ALA A 1 85 ? -3.308 -2.175 -9.903 1.00 98.31 85 ALA A N 1
ATOM 641 C CA . ALA A 1 85 ? -4.724 -2.525 -9.810 1.00 98.31 85 ALA A CA 1
ATOM 642 C C . ALA A 1 85 ? -5.169 -3.410 -10.989 1.00 98.31 85 ALA A C 1
ATOM 644 O O . ALA A 1 85 ? -5.932 -4.361 -10.813 1.00 98.31 85 ALA A O 1
ATOM 645 N N . GLU A 1 86 ? -4.648 -3.145 -12.191 1.00 96.88 86 GLU A N 1
ATOM 646 C CA . GLU A 1 86 ? -4.919 -3.970 -13.368 1.00 96.88 86 GLU A CA 1
ATOM 647 C C . GLU A 1 86 ? -4.282 -5.357 -13.253 1.00 96.88 86 GLU A C 1
ATOM 649 O O . GLU A 1 86 ? -4.925 -6.359 -13.570 1.00 96.88 86 GLU A O 1
ATOM 654 N N . MET A 1 87 ? -3.050 -5.440 -12.747 1.00 97.81 87 MET A N 1
ATOM 655 C CA . MET A 1 87 ? -2.391 -6.724 -12.503 1.00 97.81 87 MET A CA 1
ATOM 656 C C . MET A 1 87 ? -3.145 -7.577 -11.474 1.00 97.81 87 MET A C 1
ATOM 658 O O . MET A 1 87 ? -3.277 -8.784 -11.673 1.00 97.81 87 MET A O 1
ATOM 662 N N . ILE A 1 88 ? -3.687 -6.967 -10.415 1.00 98.62 88 ILE A N 1
ATOM 663 C CA . ILE A 1 88 ? -4.532 -7.653 -9.424 1.00 98.62 88 ILE A CA 1
ATOM 664 C C . ILE A 1 88 ? -5.807 -8.192 -10.087 1.00 98.62 88 ILE A C 1
ATOM 666 O O . ILE A 1 88 ? -6.118 -9.377 -9.965 1.00 98.62 88 ILE A O 1
ATOM 670 N N . ARG A 1 89 ? -6.527 -7.357 -10.850 1.00 97.88 89 ARG A N 1
ATOM 671 C CA . ARG A 1 89 ? -7.758 -7.777 -11.548 1.00 97.88 89 ARG A CA 1
ATOM 672 C C . ARG A 1 89 ? -7.526 -8.906 -12.550 1.00 97.88 89 ARG A C 1
ATOM 674 O O . ARG A 1 89 ? -8.413 -9.733 -12.745 1.00 97.88 89 ARG A O 1
ATOM 681 N N . ARG A 1 90 ? -6.346 -8.952 -13.175 1.00 97.12 90 ARG A N 1
ATOM 682 C CA . ARG A 1 90 ? -5.946 -9.994 -14.137 1.00 97.12 90 ARG A CA 1
ATOM 683 C C . ARG A 1 90 ? -5.284 -11.220 -13.509 1.00 97.12 90 ARG A C 1
ATOM 685 O O . ARG A 1 90 ? -4.698 -12.014 -14.244 1.00 97.12 90 ARG A O 1
ATOM 692 N N . ASP A 1 91 ? -5.368 -11.372 -12.188 1.00 97.25 91 ASP A N 1
ATOM 693 C CA . ASP A 1 91 ? -4.811 -12.517 -11.456 1.00 97.25 91 ASP A CA 1
ATOM 694 C C . ASP A 1 91 ? -3.295 -12.683 -11.664 1.00 97.25 91 ASP A C 1
ATOM 696 O O . ASP A 1 91 ? -2.765 -13.783 -11.794 1.00 97.25 91 ASP A O 1
ATOM 700 N N . LYS A 1 92 ? -2.578 -11.558 -11.774 1.00 98.25 92 LYS A N 1
ATOM 701 C CA . LYS A 1 92 ? -1.115 -11.542 -11.925 1.00 98.25 92 LYS A CA 1
ATOM 702 C C . LYS A 1 92 ? -0.408 -11.320 -10.591 1.00 98.25 92 LYS A C 1
ATOM 704 O O . LYS A 1 92 ? 0.697 -11.816 -10.418 1.00 98.25 92 LYS A O 1
ATOM 709 N N . VAL A 1 93 ? -1.072 -10.680 -9.628 1.00 98.50 93 VAL A N 1
ATOM 710 C CA . VAL A 1 93 ? -0.603 -10.503 -8.243 1.00 98.50 93 VAL A CA 1
ATOM 711 C C . VAL A 1 93 ? -1.479 -11.328 -7.309 1.00 98.50 93 VAL A C 1
ATOM 713 O O . VAL A 1 93 ? -2.698 -11.312 -7.443 1.00 98.50 93 VAL A O 1
ATOM 716 N N . HIS A 1 94 ? -0.855 -12.038 -6.370 1.00 98.31 94 HIS A N 1
ATOM 717 C CA . HIS A 1 94 ? -1.534 -13.014 -5.515 1.00 98.31 94 HIS A CA 1
ATOM 718 C C . HIS A 1 94 ? -1.404 -12.710 -4.021 1.00 98.31 94 HIS A C 1
ATOM 720 O O . HIS A 1 94 ? -2.255 -13.131 -3.244 1.00 98.31 94 HIS A O 1
ATOM 726 N N . LEU A 1 95 ? -0.353 -11.987 -3.629 1.00 98.12 95 LEU A N 1
ATOM 727 C CA . LEU A 1 95 ? -0.150 -11.464 -2.283 1.00 98.12 95 LEU A CA 1
ATOM 728 C C . LEU A 1 95 ? 0.562 -10.118 -2.366 1.00 98.12 95 LEU A C 1
ATOM 730 O O . LEU A 1 95 ? 1.363 -9.899 -3.281 1.00 98.12 95 LEU A O 1
ATOM 734 N N . ILE A 1 96 ? 0.328 -9.256 -1.379 1.00 98.75 96 ILE A N 1
ATOM 735 C CA . ILE A 1 96 ? 1.058 -7.995 -1.234 1.00 98.75 96 ILE A CA 1
ATOM 736 C C . ILE A 1 96 ? 1.642 -7.890 0.174 1.00 98.75 96 ILE A C 1
ATOM 738 O O . ILE A 1 96 ? 0.963 -8.183 1.153 1.00 98.75 96 ILE A O 1
ATOM 742 N N . CYS A 1 97 ? 2.888 -7.439 0.281 1.00 98.62 97 CYS A N 1
ATOM 743 C CA . CYS A 1 97 ? 3.447 -6.936 1.533 1.00 98.62 97 CYS A CA 1
ATOM 744 C C . CYS A 1 97 ? 3.799 -5.458 1.354 1.00 98.62 97 CYS A C 1
ATOM 746 O O . CYS A 1 97 ? 4.579 -5.121 0.467 1.00 98.62 97 CYS A O 1
ATOM 748 N N . CYS A 1 98 ? 3.224 -4.552 2.137 1.00 98.62 98 CYS A N 1
ATOM 749 C CA . CYS A 1 98 ? 3.427 -3.117 1.943 1.00 98.62 98 CYS A CA 1
ATOM 750 C C . CYS A 1 98 ? 3.650 -2.376 3.257 1.00 98.62 98 CYS A C 1
ATOM 752 O O . CYS A 1 98 ? 3.253 -2.836 4.324 1.00 98.62 98 CYS A O 1
ATOM 754 N N . THR A 1 99 ? 4.263 -1.197 3.176 1.00 98.19 99 THR A N 1
ATOM 755 C CA . THR A 1 99 ? 4.292 -0.264 4.309 1.00 98.19 99 THR A CA 1
ATOM 756 C C . THR A 1 99 ? 2.888 0.258 4.621 1.00 98.19 99 THR A C 1
ATOM 758 O O . THR A 1 99 ? 2.012 0.272 3.748 1.00 98.19 99 THR A O 1
ATOM 761 N N . GLY A 1 100 ? 2.676 0.735 5.853 1.00 97.62 100 GLY A N 1
ATOM 762 C CA . GLY A 1 100 ? 1.423 1.394 6.226 1.00 97.62 100 GLY A CA 1
ATOM 763 C C . GLY A 1 100 ? 1.121 2.617 5.353 1.00 97.62 100 GLY A C 1
ATOM 764 O O . GLY A 1 100 ? -0.011 2.761 4.906 1.00 97.62 100 GLY A O 1
ATOM 765 N N . ALA A 1 101 ? 2.146 3.401 4.995 1.00 96.25 101 ALA A N 1
ATOM 766 C CA . ALA A 1 101 ? 2.020 4.534 4.074 1.00 96.25 101 ALA A CA 1
ATOM 767 C C . ALA A 1 101 ? 1.443 4.133 2.701 1.00 96.25 101 ALA A C 1
ATOM 769 O O . ALA A 1 101 ? 0.478 4.728 2.238 1.00 96.25 101 ALA A O 1
ATOM 770 N N . ASN A 1 102 ? 1.953 3.072 2.056 1.00 97.94 102 ASN A N 1
ATOM 771 C CA . ASN A 1 102 ? 1.389 2.630 0.772 1.00 97.94 102 ASN A CA 1
ATOM 772 C C . ASN A 1 102 ? -0.073 2.190 0.900 1.00 97.94 102 ASN A C 1
ATOM 774 O O . ASN A 1 102 ? -0.873 2.438 0.002 1.00 97.94 102 ASN A O 1
ATOM 778 N N . LEU A 1 103 ? -0.416 1.533 2.007 1.00 98.06 103 LEU A N 1
ATOM 779 C CA . LEU A 1 103 ? -1.776 1.078 2.260 1.00 98.06 103 LEU A CA 1
ATOM 780 C C . LEU A 1 103 ? -2.763 2.254 2.345 1.00 98.06 103 LEU A C 1
ATOM 782 O O . LEU A 1 103 ? -3.828 2.205 1.736 1.00 98.06 103 LEU A O 1
ATOM 786 N N . GLU A 1 104 ? -2.422 3.310 3.084 1.00 97.00 104 GLU A N 1
ATOM 787 C CA . GLU A 1 104 ? -3.309 4.465 3.276 1.00 97.00 104 GLU A CA 1
ATOM 788 C C . GLU A 1 104 ? -3.296 5.442 2.088 1.00 97.00 104 GLU A C 1
ATOM 790 O O . GLU A 1 104 ? -4.352 5.932 1.679 1.00 97.00 104 GLU A O 1
ATOM 795 N N . GLU A 1 105 ? -2.132 5.671 1.471 1.00 97.00 105 GLU A N 1
ATOM 796 C CA . GLU A 1 105 ? -1.962 6.665 0.406 1.00 97.00 105 GLU A CA 1
ATOM 797 C C . GLU A 1 105 ? -2.687 6.305 -0.899 1.00 97.00 105 GLU A C 1
ATOM 799 O O . GLU A 1 105 ? -3.063 7.207 -1.648 1.00 97.00 105 GLU A O 1
ATOM 804 N N . ASP A 1 106 ? -2.956 5.022 -1.173 1.00 97.94 106 ASP A N 1
ATOM 805 C CA . ASP A 1 106 ? -3.822 4.634 -2.299 1.00 97.94 106 ASP A CA 1
ATOM 806 C C . ASP A 1 106 ? -5.259 5.132 -2.099 1.00 97.94 106 ASP A C 1
ATOM 808 O O . ASP A 1 106 ? -5.881 5.642 -3.033 1.00 97.94 106 ASP A O 1
ATOM 812 N N . ILE A 1 107 ? -5.770 5.061 -0.863 1.00 97.31 107 ILE A N 1
ATOM 813 C CA . ILE A 1 107 ? -7.093 5.594 -0.528 1.00 97.31 107 ILE A CA 1
ATOM 814 C C . ILE A 1 107 ? -7.057 7.121 -0.525 1.00 97.31 107 ILE A C 1
ATOM 816 O O . ILE A 1 107 ? -7.991 7.734 -1.038 1.00 97.31 107 ILE A O 1
ATOM 820 N N . PHE A 1 108 ? -6.000 7.745 0.008 1.00 96.62 108 PHE A N 1
ATOM 821 C CA . PHE A 1 108 ? -5.835 9.202 -0.041 1.00 96.62 108 PHE A CA 1
ATOM 822 C C . PHE A 1 108 ? -5.886 9.713 -1.479 1.00 96.62 108 PHE A C 1
ATOM 824 O O . PHE A 1 108 ? -6.667 10.618 -1.774 1.00 96.62 108 PHE A O 1
ATOM 831 N N . ASN A 1 109 ? -5.159 9.064 -2.391 1.00 95.19 109 ASN A N 1
ATOM 832 C CA . ASN A 1 109 ? -5.225 9.389 -3.808 1.00 95.19 109 ASN A CA 1
ATOM 833 C C . ASN A 1 109 ? -6.651 9.171 -4.339 1.00 95.19 109 ASN A C 1
ATOM 835 O O . ASN A 1 109 ? -7.223 10.040 -4.992 1.00 95.19 109 ASN A O 1
ATOM 839 N N . LEU A 1 110 ? -7.293 8.056 -3.979 1.00 96.06 110 LEU A N 1
ATOM 840 C CA . LEU A 1 110 ? -8.659 7.766 -4.403 1.00 96.06 110 LEU A CA 1
ATOM 841 C C . LEU A 1 110 ? -9.668 8.854 -3.999 1.00 96.06 110 LEU A C 1
ATOM 843 O O . LEU A 1 110 ? -10.549 9.169 -4.800 1.00 96.06 110 LEU A O 1
ATOM 847 N N . VAL A 1 111 ? -9.555 9.429 -2.796 1.00 95.44 111 VAL A N 1
ATOM 848 C CA . VAL A 1 111 ? -10.555 10.368 -2.253 1.00 95.44 111 VAL A CA 1
ATOM 849 C C . VAL A 1 111 ? -10.162 11.847 -2.277 1.00 95.44 111 VAL A C 1
ATOM 851 O O . VAL A 1 111 ? -11.027 12.680 -2.008 1.00 95.44 111 VAL A O 1
ATOM 854 N N . ALA A 1 112 ? -8.900 12.188 -2.543 1.00 94.56 112 ALA A N 1
ATOM 855 C CA . ALA A 1 112 ? -8.381 13.552 -2.379 1.00 94.56 112 ALA A CA 1
ATOM 856 C C . ALA A 1 112 ? -7.396 14.017 -3.471 1.00 94.56 112 ALA A C 1
ATOM 858 O O . ALA A 1 112 ? -6.851 15.114 -3.347 1.00 94.56 112 ALA A O 1
ATOM 859 N N . HIS A 1 113 ? -7.190 13.242 -4.546 1.00 92.38 113 HIS A N 1
ATOM 860 C CA . HIS A 1 113 ? -6.253 13.559 -5.637 1.00 92.38 113 HIS A CA 1
ATOM 861 C C . HIS A 1 113 ? -6.333 14.997 -6.180 1.00 92.38 113 HIS A C 1
ATOM 863 O O . HIS A 1 113 ? -5.316 15.608 -6.493 1.00 92.38 113 HIS A O 1
ATOM 869 N N . ASP A 1 114 ? -7.530 15.572 -6.281 1.00 92.44 114 ASP A N 1
ATOM 870 C CA . ASP A 1 114 ? -7.751 16.902 -6.861 1.00 92.44 114 ASP A CA 1
ATOM 871 C C . ASP A 1 114 ? -7.121 18.034 -6.049 1.00 92.44 114 ASP A C 1
ATOM 873 O O . ASP A 1 114 ? -6.939 19.138 -6.565 1.00 92.44 114 ASP A O 1
ATOM 877 N N . HIS A 1 115 ? -6.803 17.746 -4.791 1.00 91.94 115 HIS A N 1
ATOM 878 C CA . HIS A 1 115 ? -6.220 18.665 -3.827 1.00 91.94 115 HIS A CA 1
ATOM 879 C C . HIS A 1 115 ? -4.701 18.449 -3.675 1.00 91.94 115 HIS A C 1
ATOM 881 O O . HIS A 1 115 ? -4.063 19.131 -2.878 1.00 91.94 115 HIS A O 1
ATOM 887 N N . TYR A 1 116 ? -4.103 17.519 -4.433 1.00 92.25 116 TYR A N 1
ATOM 888 C CA . TYR A 1 116 ? -2.661 17.281 -4.395 1.00 92.25 116 TYR A CA 1
ATOM 889 C C . TYR A 1 116 ? -1.913 18.443 -5.058 1.00 92.25 116 TYR A C 1
ATOM 891 O O . TYR A 1 116 ? -2.210 18.848 -6.187 1.00 92.25 116 TYR A O 1
ATOM 899 N N . GLU A 1 117 ? -0.878 18.948 -4.386 1.00 92.31 117 GLU A N 1
ATOM 900 C CA . GLU A 1 117 ? -0.012 20.002 -4.922 1.00 92.31 117 GLU A CA 1
ATOM 901 C C . GLU A 1 117 ? 1.344 19.421 -5.336 1.00 92.31 117 GLU A C 1
ATOM 903 O O . GLU A 1 117 ? 1.953 18.653 -4.600 1.00 92.31 117 GLU A O 1
ATOM 908 N N . ARG A 1 118 ? 1.864 19.806 -6.509 1.00 92.12 118 ARG A N 1
ATOM 909 C CA . ARG A 1 118 ? 3.261 19.501 -6.862 1.00 92.12 118 ARG A CA 1
ATOM 910 C C . ARG A 1 118 ? 4.193 20.618 -6.424 1.00 92.12 118 ARG A C 1
ATOM 912 O O . ARG A 1 118 ? 3.883 21.791 -6.615 1.00 92.12 118 ARG A O 1
ATOM 919 N N . VAL A 1 119 ? 5.390 20.232 -5.999 1.00 91.12 119 VAL A N 1
ATOM 920 C CA . VAL A 1 119 ? 6.501 21.103 -5.613 1.00 91.12 119 VAL A CA 1
ATOM 921 C C . VAL A 1 119 ? 7.649 20.920 -6.620 1.00 91.12 119 VAL A C 1
ATOM 923 O O . VAL A 1 119 ? 8.468 20.014 -6.470 1.00 91.12 119 VAL A O 1
ATOM 926 N N . PRO A 1 120 ? 7.735 21.748 -7.684 1.00 85.06 120 PRO A N 1
ATOM 927 C CA . PRO A 1 120 ? 8.722 21.561 -8.753 1.00 85.06 120 PRO A CA 1
ATOM 928 C C . PRO A 1 120 ? 10.179 21.583 -8.271 1.00 85.06 120 PRO A C 1
ATOM 930 O O . PRO A 1 120 ? 10.975 20.749 -8.700 1.00 85.06 120 PRO A O 1
ATOM 933 N N . ASP A 1 121 ? 10.507 22.485 -7.343 1.00 87.44 121 ASP A N 1
ATOM 934 C CA . ASP A 1 121 ? 11.866 22.688 -6.824 1.00 87.44 121 ASP A CA 1
ATOM 935 C C . ASP A 1 121 ? 12.082 22.014 -5.457 1.00 87.44 121 ASP A C 1
ATOM 937 O O . ASP A 1 121 ? 12.848 22.490 -4.624 1.00 87.44 121 ASP A O 1
ATOM 941 N N . TRP A 1 122 ? 11.420 20.880 -5.206 1.00 88.31 122 TRP A N 1
ATOM 942 C CA . TRP A 1 122 ? 11.395 20.212 -3.895 1.00 88.31 122 TRP A CA 1
ATOM 943 C C . TRP A 1 122 ? 12.765 19.861 -3.293 1.00 88.31 122 TRP A C 1
ATOM 945 O O . TRP A 1 122 ? 12.882 19.735 -2.079 1.00 88.31 122 TRP A O 1
ATOM 955 N N . ARG A 1 123 ? 13.810 19.694 -4.117 1.00 91.75 123 ARG A N 1
ATOM 956 C CA . ARG A 1 123 ? 15.185 19.432 -3.644 1.00 91.75 123 ARG A CA 1
ATOM 957 C C . ARG A 1 123 ? 15.886 20.674 -3.089 1.00 91.75 123 ARG A C 1
ATOM 959 O O . ARG A 1 123 ? 16.932 20.541 -2.466 1.00 91.75 123 ARG A O 1
ATOM 966 N N . GLN A 1 124 ? 15.364 21.861 -3.384 1.00 91.94 124 GLN A N 1
ATOM 967 C CA . GLN A 1 124 ? 15.933 23.159 -3.011 1.00 91.94 124 GLN A CA 1
ATOM 968 C C . GLN A 1 124 ? 14.866 24.063 -2.377 1.00 91.94 124 GLN A C 1
ATOM 970 O O . GLN A 1 124 ? 14.951 25.287 -2.476 1.00 91.94 124 GLN A O 1
ATOM 975 N N . LEU A 1 125 ? 13.840 23.470 -1.759 1.00 91.50 125 LEU A N 1
ATOM 976 C CA . LEU A 1 125 ? 12.783 24.224 -1.099 1.00 91.50 125 LEU A CA 1
ATOM 977 C C . LEU A 1 125 ? 13.385 25.026 0.066 1.00 91.50 125 LEU A C 1
ATOM 979 O O . LEU A 1 125 ? 14.128 24.478 0.879 1.00 91.50 125 LEU A O 1
ATOM 983 N N . SER A 1 126 ? 13.114 26.334 0.114 1.00 93.19 126 SER A N 1
ATOM 984 C CA . SER A 1 126 ? 13.612 27.184 1.201 1.00 93.19 126 SER A CA 1
ATOM 985 C C . SER A 1 126 ? 12.860 26.904 2.502 1.00 93.19 126 SER A C 1
ATOM 987 O O . SER A 1 126 ? 11.744 26.382 2.478 1.00 93.19 126 SER A O 1
ATOM 989 N N . THR A 1 127 ? 13.428 27.321 3.633 1.00 94.38 127 THR A N 1
ATOM 990 C CA . THR A 1 127 ? 12.774 27.229 4.946 1.00 94.38 127 THR A CA 1
ATOM 991 C C . THR A 1 127 ? 11.393 27.891 4.942 1.00 94.38 127 THR A C 1
ATOM 993 O O . THR A 1 127 ? 10.429 27.317 5.436 1.00 94.38 127 THR A O 1
ATOM 996 N N . GLU A 1 128 ? 11.251 29.065 4.320 1.00 95.19 128 GLU A N 1
ATOM 997 C CA . GLU A 1 128 ? 9.958 29.751 4.188 1.00 95.19 128 GLU A CA 1
ATOM 998 C C . GLU A 1 128 ? 8.988 28.983 3.282 1.00 95.19 128 GLU A C 1
ATOM 1000 O O . GLU A 1 128 ? 7.773 29.093 3.434 1.00 95.19 128 GLU A O 1
ATOM 1005 N N . GLY A 1 129 ? 9.509 28.226 2.314 1.00 93.06 129 GLY A N 1
ATOM 1006 C CA . GLY A 1 129 ? 8.727 27.315 1.486 1.00 93.06 129 GLY A CA 1
ATOM 1007 C C . GLY A 1 129 ? 8.154 26.152 2.294 1.00 93.06 129 GLY A C 1
ATOM 1008 O O . GLY A 1 129 ? 6.967 25.870 2.161 1.00 93.06 129 GLY A O 1
ATOM 1009 N N . GLU A 1 130 ? 8.961 25.532 3.158 1.00 92.81 130 GLU A N 1
ATOM 1010 C CA . GLU A 1 130 ? 8.505 24.468 4.068 1.00 92.81 130 GLU A CA 1
ATOM 1011 C C . GLU A 1 130 ? 7.430 24.985 5.035 1.00 92.81 130 GLU A C 1
ATOM 1013 O O . GLU A 1 130 ? 6.376 24.367 5.169 1.00 92.81 130 GLU A O 1
ATOM 1018 N N . VAL A 1 131 ? 7.635 26.169 5.631 1.00 94.88 131 VAL A N 1
ATOM 1019 C CA . VAL A 1 131 ? 6.642 26.797 6.524 1.00 94.88 131 VAL A CA 1
ATOM 1020 C C . VAL A 1 131 ? 5.320 27.049 5.796 1.00 94.88 131 VAL A C 1
ATOM 1022 O O . VAL A 1 131 ? 4.262 26.750 6.331 1.00 94.88 131 VAL A O 1
ATOM 1025 N N . LYS A 1 132 ? 5.350 27.503 4.538 1.00 94.69 132 LYS A N 1
ATOM 1026 C CA . LYS A 1 132 ? 4.118 27.694 3.751 1.00 94.69 132 LYS A CA 1
ATOM 1027 C C . LYS A 1 132 ? 3.360 26.398 3.482 1.00 94.69 132 LYS A C 1
ATOM 1029 O O . LYS A 1 132 ? 2.144 26.450 3.333 1.00 94.69 132 LYS A O 1
ATOM 1034 N N . LEU A 1 133 ? 4.052 25.268 3.335 1.00 93.50 133 LEU A N 1
ATOM 1035 C CA . LEU A 1 133 ? 3.389 23.970 3.191 1.00 93.50 133 LEU A CA 1
ATOM 1036 C C . LEU A 1 133 ? 2.769 23.537 4.521 1.00 93.50 133 LEU A C 1
ATOM 1038 O O . LEU A 1 133 ? 1.615 23.117 4.537 1.00 93.50 133 LEU A O 1
ATOM 1042 N N . TYR A 1 134 ? 3.498 23.725 5.622 1.00 93.19 134 TYR A N 1
ATOM 1043 C CA . TYR A 1 134 ? 3.003 23.471 6.973 1.00 93.19 134 TYR A CA 1
ATOM 1044 C C . TYR A 1 134 ? 1.750 24.298 7.298 1.00 93.19 134 TYR A C 1
ATOM 1046 O O . TYR A 1 134 ? 0.729 23.731 7.671 1.00 93.19 134 TYR A O 1
ATOM 1054 N N . ASP A 1 135 ? 1.781 25.613 7.060 1.00 94.38 135 ASP A N 1
ATOM 1055 C CA . ASP A 1 135 ? 0.657 26.529 7.314 1.00 94.38 135 ASP A CA 1
ATOM 1056 C C . ASP A 1 135 ? -0.588 26.197 6.471 1.00 94.38 135 ASP A C 1
ATOM 1058 O O . ASP A 1 135 ? -1.705 26.588 6.803 1.00 94.38 135 ASP A O 1
ATOM 1062 N N . LYS A 1 136 ? -0.398 25.486 5.355 1.00 92.88 136 LYS A N 1
ATOM 1063 C CA . LYS A 1 136 ? -1.469 24.986 4.486 1.00 92.88 136 LYS A CA 1
ATOM 1064 C C . LYS A 1 136 ? -1.910 23.558 4.818 1.00 92.88 136 LYS A C 1
ATOM 1066 O O . LYS A 1 136 ? -2.770 23.038 4.112 1.00 92.88 136 LYS A O 1
ATOM 1071 N N . HIS A 1 137 ? -1.325 22.919 5.830 1.00 93.06 137 HIS A N 1
ATOM 1072 C CA . HIS A 1 137 ? -1.576 21.516 6.177 1.00 93.06 137 HIS A CA 1
ATOM 1073 C C . HIS A 1 137 ? -1.311 20.545 5.008 1.00 93.06 137 HIS A C 1
ATOM 1075 O O . HIS A 1 137 ? -2.080 19.620 4.735 1.00 93.06 137 HIS A O 1
ATOM 1081 N N . LEU A 1 138 ? -0.212 20.784 4.284 1.00 91.12 138 LEU A N 1
ATOM 1082 C CA . LEU A 1 138 ? 0.238 19.975 3.154 1.00 91.12 138 LEU A CA 1
ATOM 1083 C C . LEU A 1 138 ? 1.416 19.083 3.559 1.00 91.12 138 LEU A C 1
ATOM 1085 O O . LEU A 1 138 ? 2.545 19.553 3.716 1.00 91.12 138 LEU A O 1
ATOM 1089 N N . ASN A 1 139 ? 1.173 17.776 3.644 1.00 91.38 139 ASN A N 1
ATOM 1090 C CA . ASN A 1 139 ? 2.201 16.783 3.944 1.00 91.38 139 ASN A CA 1
ATOM 1091 C C . ASN A 1 139 ? 2.990 16.442 2.681 1.00 91.38 139 ASN A C 1
ATOM 1093 O O . ASN A 1 139 ? 2.454 15.860 1.736 1.00 91.38 139 ASN A O 1
ATOM 1097 N N . ARG A 1 140 ? 4.272 16.813 2.640 1.00 92.38 140 ARG A N 1
ATOM 1098 C CA . ARG A 1 140 ? 5.104 16.651 1.443 1.00 92.38 140 ARG A CA 1
ATOM 1099 C C . ARG A 1 140 ? 5.771 15.277 1.370 1.00 92.38 140 ARG A C 1
ATOM 1101 O O . ARG A 1 140 ? 6.604 14.925 2.197 1.00 92.38 140 ARG A O 1
ATOM 1108 N N . VAL A 1 141 ? 5.506 14.574 0.277 1.00 91.75 141 VAL A N 1
ATOM 1109 C CA . VAL A 1 141 ? 6.172 13.349 -0.168 1.00 91.75 141 VAL A CA 1
ATOM 1110 C C . VAL A 1 141 ? 7.029 13.681 -1.389 1.00 91.75 141 VAL A C 1
ATOM 1112 O O . VAL A 1 141 ? 6.583 13.655 -2.536 1.00 91.75 141 VAL A O 1
ATOM 1115 N N . THR A 1 142 ? 8.298 14.014 -1.154 1.00 88.75 142 THR A N 1
ATOM 1116 C CA . THR A 1 142 ? 9.240 14.471 -2.195 1.00 88.75 142 THR A CA 1
ATOM 1117 C C . THR A 1 142 ? 8.717 15.686 -2.977 1.00 88.75 142 THR A C 1
ATOM 1119 O O . THR A 1 142 ? 8.751 16.792 -2.439 1.00 88.75 142 THR A O 1
ATOM 1122 N N . ASP A 1 143 ? 8.256 15.504 -4.215 1.00 89.88 143 ASP A N 1
ATOM 1123 C CA . ASP A 1 143 ? 7.760 16.533 -5.132 1.00 89.88 143 ASP A CA 1
ATOM 1124 C C . ASP A 1 143 ? 6.234 16.699 -5.139 1.00 89.88 143 ASP A C 1
ATOM 1126 O O . ASP A 1 143 ? 5.714 17.484 -5.935 1.00 89.88 143 ASP A O 1
ATOM 1130 N N . THR A 1 144 ? 5.520 15.974 -4.280 1.00 92.25 144 THR A N 1
ATOM 1131 C CA . THR A 1 144 ? 4.056 15.933 -4.235 1.00 92.25 144 THR A CA 1
ATOM 1132 C C . THR A 1 144 ? 3.581 16.118 -2.798 1.00 92.25 144 THR A C 1
ATOM 1134 O O . THR A 1 144 ? 4.193 15.594 -1.876 1.00 92.25 144 THR A O 1
ATOM 1137 N N . CYS A 1 145 ? 2.508 16.873 -2.588 1.00 92.94 145 CYS A N 1
ATOM 1138 C CA . CYS A 1 145 ? 1.924 17.134 -1.280 1.00 92.94 145 CYS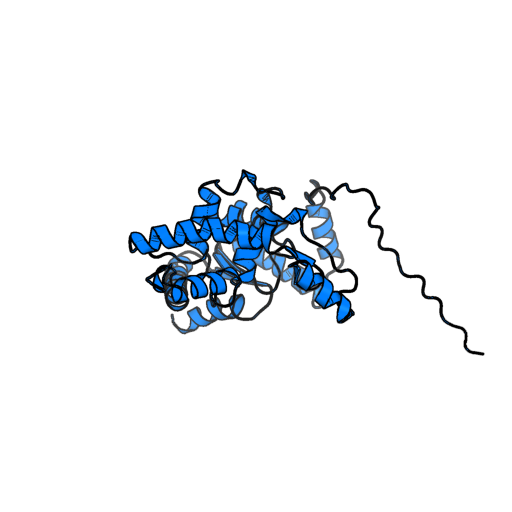 A CA 1
ATOM 1139 C C . CYS A 1 145 ? 0.528 16.528 -1.171 1.00 92.94 145 CYS A C 1
ATOM 1141 O O . CYS A 1 145 ? -0.291 16.693 -2.077 1.00 92.94 145 CYS A O 1
ATOM 1143 N N . ILE A 1 146 ? 0.267 15.890 -0.033 1.00 91.94 146 ILE A N 1
ATOM 1144 C CA . ILE A 1 146 ? -1.011 15.295 0.339 1.00 91.94 146 ILE A CA 1
ATOM 1145 C C . ILE A 1 146 ? -1.720 16.252 1.311 1.00 91.94 146 ILE A C 1
ATOM 1147 O O . ILE A 1 146 ? -1.120 16.647 2.314 1.00 91.94 146 ILE A O 1
ATOM 1151 N N . PRO A 1 147 ? -2.974 16.634 1.042 1.00 90.44 147 PRO A N 1
ATOM 1152 C CA . PRO A 1 147 ? -3.731 17.544 1.893 1.00 90.44 147 PRO A CA 1
ATOM 1153 C C . PRO A 1 147 ? -4.317 16.815 3.107 1.00 90.44 147 PRO A C 1
ATOM 1155 O O . PRO A 1 147 ? -5.040 15.826 2.957 1.00 90.44 147 PRO A O 1
ATOM 1158 N N . GLU A 1 148 ? -4.015 17.296 4.315 1.00 88.62 148 GLU A N 1
ATOM 1159 C CA . GLU A 1 148 ? -4.421 16.629 5.558 1.00 88.62 148 GLU A CA 1
ATOM 1160 C C . GLU A 1 148 ? -5.946 16.528 5.705 1.00 88.62 148 GLU A C 1
ATOM 1162 O O . GLU A 1 148 ? -6.477 15.449 5.976 1.00 88.62 148 GLU A O 1
ATOM 1167 N N . GLU A 1 149 ? -6.670 17.625 5.491 1.00 86.31 149 GLU A N 1
ATOM 1168 C CA . GLU A 1 149 ? -8.114 17.680 5.730 1.00 86.31 149 GLU A CA 1
ATOM 1169 C C . GLU A 1 149 ? -8.886 16.797 4.734 1.00 86.31 149 GLU A C 1
ATOM 1171 O O . GLU A 1 149 ? -9.713 15.957 5.104 1.00 86.31 149 GLU A O 1
ATOM 1176 N N . GLU A 1 150 ? -8.600 16.941 3.440 1.00 88.44 150 GLU A N 1
ATOM 1177 C CA . GLU A 1 150 ? -9.344 16.247 2.395 1.00 88.44 150 GLU A CA 1
ATOM 1178 C C . GLU A 1 150 ? -9.002 14.761 2.281 1.00 88.44 150 GLU A C 1
ATOM 1180 O O . GLU A 1 150 ? -9.871 13.985 1.865 1.00 88.44 150 GLU A O 1
ATOM 1185 N N . ALA A 1 151 ? -7.785 14.360 2.659 1.00 88.88 151 ALA A N 1
ATOM 1186 C CA . ALA A 1 151 ? -7.348 12.969 2.623 1.00 88.88 151 ALA A CA 1
ATOM 1187 C C . ALA A 1 151 ? -7.452 12.291 3.995 1.00 88.88 151 ALA A C 1
ATOM 1189 O O . ALA A 1 151 ? -8.252 11.366 4.177 1.00 88.88 151 ALA A O 1
ATOM 1190 N N . ILE A 1 152 ? -6.658 12.761 4.960 1.00 89.12 152 ILE A N 1
ATOM 1191 C CA . ILE A 1 152 ? -6.434 12.088 6.241 1.00 89.12 152 ILE A CA 1
ATOM 1192 C C . ILE A 1 152 ? -7.691 12.181 7.102 1.00 89.12 152 ILE A C 1
ATOM 1194 O O . ILE A 1 152 ? -8.244 11.142 7.457 1.00 89.12 152 ILE A O 1
ATOM 1198 N N . ARG A 1 153 ? -8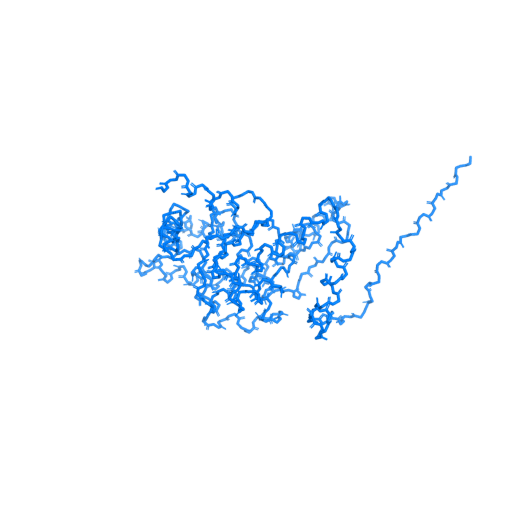.216 13.386 7.365 1.00 88.31 153 ARG A N 1
ATOM 1199 C CA . ARG A 1 153 ? -9.393 13.572 8.245 1.00 88.31 153 ARG A CA 1
ATOM 1200 C C . ARG A 1 153 ? -10.652 12.907 7.699 1.00 88.31 153 ARG A C 1
ATOM 1202 O O . ARG A 1 153 ? -11.455 12.330 8.440 1.00 88.31 153 ARG A O 1
ATOM 1209 N N . ARG A 1 154 ? -10.813 12.921 6.373 1.00 89.38 154 ARG A N 1
ATOM 1210 C CA . ARG A 1 154 ? -11.906 12.216 5.691 1.00 89.38 154 ARG A CA 1
ATOM 1211 C C . ARG A 1 154 ? -11.848 10.705 5.915 1.00 89.38 154 ARG A C 1
ATOM 1213 O O . ARG A 1 154 ? -12.887 10.103 6.201 1.00 89.38 154 ARG A O 1
ATOM 1220 N N . LEU A 1 155 ? -10.672 10.096 5.760 1.00 91.88 155 LEU A N 1
ATOM 1221 C CA . LEU A 1 155 ? -10.498 8.658 5.964 1.00 91.88 155 LEU A CA 1
ATOM 1222 C C . LEU A 1 155 ? -10.543 8.287 7.451 1.00 91.88 155 LEU A C 1
ATOM 1224 O O . LEU A 1 155 ? -11.205 7.311 7.802 1.00 91.88 155 LEU A O 1
ATOM 1228 N N . GLU A 1 156 ? -9.933 9.102 8.314 1.00 92.38 156 GLU A N 1
ATOM 1229 C CA . GLU A 1 156 ? -9.948 8.981 9.775 1.00 92.38 156 GLU A CA 1
ATOM 1230 C C . GLU A 1 156 ? -11.375 8.808 10.297 1.00 92.38 156 GLU A C 1
ATOM 1232 O O . GLU A 1 156 ? -11.667 7.842 10.996 1.00 92.38 156 GLU A O 1
ATOM 1237 N N . LYS A 1 157 ? -12.309 9.674 9.883 1.00 92.56 157 LYS A N 1
ATOM 1238 C CA . LYS A 1 157 ? -13.711 9.557 10.304 1.00 92.56 157 LYS A CA 1
ATOM 1239 C C . LYS A 1 157 ? -14.315 8.197 9.946 1.00 92.56 157 LYS A C 1
ATOM 1241 O O . LYS A 1 157 ? -15.034 7.605 10.747 1.00 92.56 157 LYS A O 1
ATOM 1246 N N . ALA A 1 158 ? -14.048 7.703 8.738 1.00 94.31 158 ALA A N 1
ATOM 1247 C CA . ALA A 1 158 ? -14.599 6.433 8.280 1.00 94.31 158 ALA A CA 1
ATOM 1248 C C . ALA A 1 158 ? -13.987 5.232 9.014 1.00 94.31 158 ALA A C 1
ATOM 1250 O O . ALA A 1 158 ? -14.715 4.289 9.329 1.00 94.31 158 ALA A O 1
ATOM 1251 N N . VAL A 1 159 ? -12.680 5.264 9.284 1.00 96.12 159 VAL A N 1
ATOM 1252 C CA . VAL A 1 159 ? -11.976 4.166 9.954 1.00 96.12 159 VAL A CA 1
ATOM 1253 C C . VAL A 1 159 ? -12.199 4.169 11.465 1.00 96.12 159 VAL A C 1
ATOM 1255 O O . VAL A 1 159 ? -12.367 3.102 12.047 1.00 96.12 159 VAL A O 1
ATOM 1258 N N . LEU A 1 160 ? -12.345 5.338 12.091 1.00 97.56 160 LEU A N 1
ATOM 1259 C CA . LEU A 1 160 ? -12.677 5.454 13.509 1.00 97.56 160 LEU A CA 1
ATOM 1260 C C . LEU A 1 160 ? -14.030 4.816 13.837 1.00 97.56 160 LEU A C 1
ATOM 1262 O O . LEU A 1 160 ? -14.149 4.118 14.844 1.00 97.56 160 LEU A O 1
ATOM 1266 N N . ASP A 1 161 ? -15.042 5.013 12.986 1.00 96.88 161 ASP A N 1
ATOM 1267 C CA . ASP A 1 161 ? -16.342 4.346 13.139 1.00 96.88 161 ASP A CA 1
ATOM 1268 C C . ASP A 1 161 ? -16.190 2.814 13.136 1.00 96.88 161 ASP A C 1
ATOM 1270 O O . ASP A 1 161 ? -16.823 2.109 13.925 1.00 96.88 161 ASP A O 1
ATOM 1274 N N . GLU A 1 162 ? -15.331 2.293 12.257 1.00 97.75 162 GLU A N 1
ATOM 1275 C CA . GLU A 1 162 ? -15.058 0.862 12.140 1.00 97.75 162 GLU A CA 1
ATOM 1276 C C . GLU A 1 162 ? -14.271 0.313 13.333 1.00 97.75 162 GLU A C 1
ATOM 1278 O O . GLU A 1 162 ? -14.626 -0.745 13.857 1.00 97.75 162 GLU A O 1
ATOM 1283 N N . TRP A 1 163 ? -13.259 1.043 13.810 1.00 98.56 163 TRP A N 1
ATOM 1284 C CA . TRP A 1 163 ? -12.507 0.685 15.012 1.00 98.56 163 TRP A CA 1
ATOM 1285 C C . TRP A 1 163 ? -13.405 0.661 16.246 1.00 98.56 163 TRP A C 1
ATOM 1287 O O . TRP A 1 163 ? -13.422 -0.340 16.955 1.00 98.56 163 TRP A O 1
ATOM 1297 N N . LYS A 1 164 ? -14.217 1.703 16.469 1.00 98.44 164 LYS A N 1
ATOM 1298 C CA . LYS A 1 164 ? -15.170 1.762 17.593 1.00 9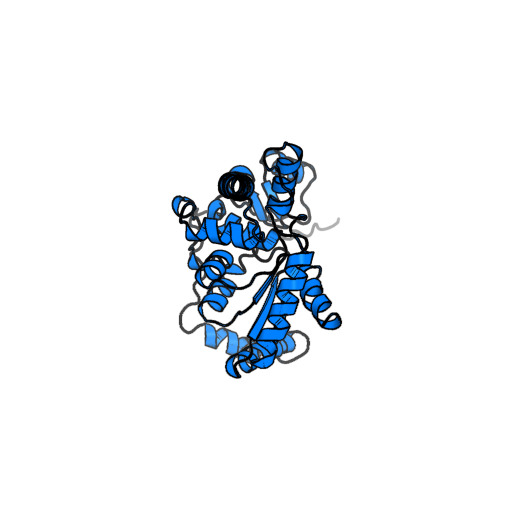8.44 164 LYS A CA 1
ATOM 1299 C C . LYS A 1 164 ? -16.150 0.597 17.566 1.00 98.44 164 LYS A C 1
ATOM 1301 O O . LYS A 1 164 ? -16.449 0.004 18.600 1.00 98.44 164 LYS A O 1
ATOM 1306 N N . ARG A 1 165 ? -16.658 0.263 16.378 1.00 98.00 165 ARG A N 1
ATOM 1307 C CA . ARG A 1 165 ? -17.580 -0.859 16.192 1.00 98.00 165 ARG A CA 1
ATOM 1308 C C . ARG A 1 165 ? -16.922 -2.196 16.518 1.00 98.00 165 ARG A C 1
ATOM 1310 O O . ARG A 1 165 ? -17.566 -3.026 17.153 1.00 98.00 165 ARG A O 1
ATOM 1317 N N . ALA A 1 166 ? -15.688 -2.409 16.066 1.00 98.50 166 ALA A N 1
ATOM 1318 C CA . ALA A 1 166 ? -14.942 -3.630 16.343 1.00 98.50 166 ALA A CA 1
ATOM 1319 C C . ALA A 1 166 ? -14.605 -3.748 17.839 1.00 98.50 166 ALA A C 1
ATOM 1321 O O . ALA A 1 166 ? -14.929 -4.765 18.449 1.00 98.50 166 ALA A O 1
ATOM 1322 N N . ASP A 1 167 ? -14.097 -2.672 18.446 1.00 98.50 167 ASP A N 1
ATOM 1323 C CA . ASP A 1 167 ? -13.763 -2.590 19.875 1.00 98.50 167 ASP A CA 1
ATOM 1324 C C . ASP A 1 167 ? -14.980 -2.904 20.759 1.00 98.50 167 ASP A C 1
ATOM 1326 O O . ASP A 1 167 ? -14.923 -3.781 21.620 1.00 98.50 167 ASP A O 1
ATOM 1330 N N . ALA A 1 168 ? -16.130 -2.278 20.477 1.00 98.19 168 ALA A N 1
ATOM 1331 C CA . ALA A 1 168 ? -17.371 -2.497 21.223 1.00 98.19 168 ALA A CA 1
ATOM 1332 C C . ALA A 1 168 ? -17.906 -3.937 21.128 1.00 98.19 168 ALA A C 1
ATOM 1334 O O . ALA A 1 168 ? -18.627 -4.387 22.018 1.00 98.19 168 ALA A O 1
ATOM 1335 N N . LYS A 1 169 ? -17.574 -4.656 20.051 1.00 98.25 169 LYS A N 1
ATOM 1336 C CA . LYS A 1 169 ? -17.978 -6.051 19.825 1.00 98.25 169 LYS A CA 1
ATOM 1337 C C . LYS A 1 169 ? -16.915 -7.071 20.233 1.00 98.25 169 LYS A C 1
ATOM 1339 O O . LYS A 1 169 ? -17.179 -8.267 20.148 1.00 98.25 169 LYS A O 1
ATOM 1344 N N . GLY A 1 170 ? -15.723 -6.624 20.631 1.00 98.00 170 GLY A N 1
ATOM 1345 C CA . GLY A 1 170 ? -14.567 -7.500 20.830 1.00 98.00 170 GLY A CA 1
ATOM 1346 C C . GLY A 1 170 ? -14.057 -8.152 19.537 1.00 98.00 170 GLY A C 1
ATOM 1347 O O . GLY A 1 170 ? -13.363 -9.165 19.596 1.00 98.00 170 GLY A O 1
ATOM 1348 N N . GLU A 1 171 ? -14.407 -7.602 18.370 1.00 98.44 171 GLU A N 1
ATOM 1349 C CA . GLU A 1 171 ? -13.883 -8.052 17.081 1.00 98.44 171 GLU A CA 1
ATOM 1350 C C . GLU A 1 171 ? -12.477 -7.477 16.865 1.00 98.44 171 GLU A C 1
ATOM 1352 O O . GLU A 1 171 ? -12.176 -6.352 17.265 1.00 98.44 171 GLU A O 1
ATOM 1357 N N . ARG A 1 172 ? -11.610 -8.243 16.200 1.00 98.38 172 ARG A N 1
ATOM 1358 C CA . ARG A 1 172 ? -10.226 -7.849 15.921 1.00 98.38 172 ARG A CA 1
ATOM 1359 C C . ARG A 1 172 ? -9.916 -8.108 14.458 1.00 98.38 172 ARG A C 1
ATOM 1361 O O . ARG A 1 172 ? -10.164 -9.212 13.974 1.00 98.38 172 ARG A O 1
ATOM 1368 N N . TYR A 1 173 ? -9.339 -7.121 13.785 1.00 98.62 173 TYR A N 1
ATOM 1369 C CA . TYR A 1 173 ? -9.001 -7.213 12.366 1.00 98.62 173 TYR A CA 1
ATOM 1370 C C . TYR A 1 173 ? -7.604 -6.667 12.098 1.00 98.62 173 TYR A C 1
ATOM 1372 O O . TYR A 1 173 ? -7.090 -5.820 12.828 1.00 98.62 173 TYR A O 1
ATOM 1380 N N . PHE A 1 174 ? -6.968 -7.163 11.051 1.00 98.69 174 PHE A N 1
ATOM 1381 C CA . PHE A 1 174 ? -5.745 -6.594 10.519 1.00 98.69 174 PHE A CA 1
ATOM 1382 C C . PHE A 1 174 ? -5.999 -5.202 9.914 1.00 98.69 174 PHE A C 1
ATOM 1384 O O . PHE A 1 174 ? -7.098 -4.940 9.420 1.00 98.69 174 PHE A O 1
ATOM 1391 N N . PRO A 1 175 ? -4.985 -4.316 9.884 1.00 98.19 175 PRO A N 1
ATOM 1392 C CA . PRO A 1 175 ? -5.098 -2.987 9.280 1.00 98.19 175 PRO A CA 1
ATOM 1393 C C . PRO A 1 175 ? -5.792 -2.959 7.906 1.00 98.19 175 PRO A C 1
ATOM 1395 O O . PRO A 1 175 ? -6.739 -2.202 7.703 1.00 98.19 175 PRO A O 1
ATOM 1398 N N . HIS A 1 176 ? -5.383 -3.828 6.975 1.00 98.50 176 HIS A N 1
ATOM 1399 C CA . HIS A 1 176 ? -5.952 -3.861 5.623 1.00 98.50 176 HIS A CA 1
ATOM 1400 C C . HIS A 1 176 ? -7.421 -4.321 5.593 1.00 98.50 176 HIS A C 1
ATOM 1402 O O . HIS A 1 176 ? -8.188 -3.867 4.746 1.00 98.50 176 HIS A O 1
ATOM 1408 N N . GLU A 1 177 ? -7.846 -5.172 6.531 1.00 98.62 177 GLU A N 1
ATOM 1409 C CA . GLU A 1 177 ? -9.221 -5.677 6.605 1.00 98.62 177 GLU A CA 1
ATOM 1410 C C . GLU A 1 177 ? -10.210 -4.561 6.978 1.00 98.62 177 GLU A C 1
ATOM 1412 O O . GLU A 1 177 ? -11.326 -4.518 6.452 1.00 98.62 177 GLU A O 1
ATOM 1417 N N . PHE A 1 178 ? -9.803 -3.606 7.825 1.00 98.50 178 PHE A N 1
ATOM 1418 C CA . PHE A 1 178 ? -10.602 -2.405 8.088 1.00 98.50 178 PHE A CA 1
ATOM 1419 C C . PHE A 1 178 ? -10.806 -1.582 6.812 1.00 98.50 178 PHE A C 1
ATOM 1421 O O . PHE A 1 178 ? -11.931 -1.177 6.507 1.00 98.50 178 PHE A O 1
ATOM 1428 N N . PHE A 1 179 ? -9.753 -1.394 6.017 1.00 98.12 179 PHE A N 1
ATOM 1429 C CA . PHE A 1 179 ? -9.858 -0.677 4.748 1.00 98.12 179 PHE A CA 1
ATOM 1430 C C . PHE A 1 179 ? -10.698 -1.417 3.712 1.00 98.12 179 PHE A C 1
ATOM 1432 O O . PHE A 1 179 ? -11.513 -0.783 3.042 1.00 98.12 179 PHE A O 1
ATOM 1439 N N . TYR A 1 180 ? -10.596 -2.745 3.633 1.00 98.62 180 TYR A N 1
ATOM 1440 C CA . TYR A 1 180 ? -11.474 -3.552 2.786 1.00 98.62 180 TYR A CA 1
ATOM 1441 C C . TYR A 1 180 ? -12.944 -3.335 3.150 1.00 98.62 180 TYR A C 1
ATOM 1443 O O . TYR A 1 180 ? -13.751 -3.041 2.271 1.00 98.62 180 TYR A O 1
ATOM 1451 N N . ARG A 1 181 ? -13.301 -3.388 4.441 1.00 98.12 181 ARG A N 1
ATOM 1452 C CA . ARG A 1 181 ? -14.678 -3.123 4.899 1.00 98.12 181 ARG A CA 1
ATOM 1453 C C . ARG A 1 181 ? -15.160 -1.733 4.478 1.00 98.12 181 ARG A C 1
ATOM 1455 O O . ARG A 1 181 ? -16.268 -1.599 3.958 1.00 98.12 181 ARG A O 1
ATOM 1462 N N . ILE A 1 182 ? -14.329 -0.706 4.652 1.00 97.19 182 ILE A N 1
ATOM 1463 C CA . ILE A 1 182 ? -14.669 0.679 4.295 1.00 97.19 182 ILE A CA 1
ATOM 1464 C C . ILE A 1 182 ? -14.879 0.824 2.786 1.00 97.19 182 ILE A C 1
ATOM 1466 O O . ILE A 1 182 ? -15.899 1.377 2.365 1.00 97.19 182 ILE A O 1
ATOM 1470 N N . LEU A 1 183 ? -13.956 0.311 1.973 1.00 97.75 183 LEU A N 1
ATOM 1471 C CA . LEU A 1 183 ? -14.019 0.386 0.514 1.00 97.75 183 LEU A CA 1
ATOM 1472 C C . LEU A 1 183 ? -15.235 -0.375 -0.033 1.00 97.75 183 LEU A C 1
ATOM 1474 O O . LEU A 1 183 ? -16.028 0.189 -0.791 1.00 97.75 183 LEU A O 1
ATOM 1478 N N . LEU A 1 184 ? -15.441 -1.615 0.420 1.00 98.00 184 LEU A N 1
ATOM 1479 C CA . LEU A 1 184 ? -16.535 -2.476 -0.035 1.00 98.00 184 LEU A CA 1
ATOM 1480 C C . LEU A 1 184 ? -17.914 -2.001 0.445 1.00 98.00 184 LEU A C 1
ATOM 1482 O O . LEU A 1 184 ? -18.903 -2.226 -0.248 1.00 98.00 184 LEU A O 1
ATOM 1486 N N . SER A 1 185 ? -18.000 -1.272 1.566 1.00 96.88 185 SER A N 1
ATOM 1487 C CA . SER A 1 185 ? -19.259 -0.643 2.006 1.00 96.88 185 SER A CA 1
ATOM 1488 C C . SER A 1 185 ? -19.776 0.432 1.040 1.00 96.88 185 SER A C 1
ATOM 1490 O O . SER A 1 185 ? -20.931 0.845 1.120 1.00 96.88 185 SER A O 1
ATOM 1492 N N . GLY A 1 186 ? -18.915 0.944 0.152 1.00 95.00 186 GLY A N 1
ATOM 1493 C CA . GLY A 1 186 ? -19.245 2.020 -0.777 1.00 95.00 186 GLY A CA 1
ATOM 1494 C C . GLY A 1 186 ? -19.353 3.409 -0.139 1.00 95.00 186 GLY A C 1
ATOM 1495 O O . GLY A 1 186 ? -19.595 4.378 -0.860 1.00 95.00 186 GLY A O 1
ATOM 1496 N N . ARG A 1 187 ? -19.121 3.559 1.176 1.00 93.69 187 ARG A N 1
ATOM 1497 C CA . ARG A 1 187 ? -19.276 4.844 1.889 1.00 93.69 187 ARG A CA 1
ATOM 1498 C C . ARG A 1 187 ? -18.353 5.960 1.388 1.00 93.69 187 ARG A C 1
ATOM 1500 O O . ARG A 1 187 ? -18.682 7.135 1.542 1.00 93.69 187 ARG A O 1
ATOM 1507 N N . LEU A 1 188 ? -17.226 5.597 0.770 1.00 94.06 188 LEU A N 1
ATOM 1508 C CA . LEU A 1 188 ? -16.268 6.539 0.185 1.00 94.06 188 LEU A CA 1
ATOM 1509 C C . LEU A 1 188 ? -16.569 6.903 -1.279 1.00 94.06 188 LEU A C 1
ATOM 1511 O O . LEU A 1 188 ? -15.989 7.863 -1.772 1.00 94.06 188 LEU A O 1
ATOM 1515 N N . ARG A 1 189 ? -17.494 6.212 -1.970 1.00 95.31 189 ARG A N 1
ATOM 1516 C CA . ARG A 1 189 ? -17.728 6.383 -3.424 1.00 95.31 189 ARG A CA 1
ATOM 1517 C C . ARG A 1 189 ? -18.037 7.819 -3.833 1.00 95.31 189 ARG A C 1
ATOM 1519 O O . ARG A 1 189 ? -17.574 8.276 -4.870 1.00 95.31 189 ARG A O 1
ATOM 1526 N N . LYS A 1 190 ? -18.789 8.546 -3.003 1.00 94.56 190 LYS A N 1
ATOM 1527 C CA . LYS A 1 190 ? -19.134 9.960 -3.240 1.00 94.56 190 LYS A CA 1
ATOM 1528 C C . LYS A 1 190 ? -17.928 10.908 -3.212 1.00 94.56 190 LYS A C 1
ATOM 1530 O O . LYS A 1 190 ? -18.060 12.056 -3.612 1.00 94.56 190 LYS A O 1
ATOM 1535 N N . HIS A 1 191 ? -16.793 10.445 -2.694 1.00 94.94 191 HIS A N 1
ATOM 1536 C CA . HIS A 1 191 ? -15.556 11.205 -2.582 1.00 94.94 191 HIS A CA 1
ATOM 1537 C C . HIS A 1 191 ? -14.512 10.794 -3.619 1.00 94.94 191 HIS A C 1
ATOM 1539 O O . HIS A 1 191 ? -13.421 11.339 -3.578 1.00 94.94 191 HIS A O 1
ATOM 1545 N N . TYR A 1 192 ? -14.794 9.843 -4.514 1.00 96.19 192 TYR A N 1
ATOM 1546 C CA . TYR A 1 192 ? -13.798 9.388 -5.482 1.00 96.19 192 TYR A CA 1
ATOM 1547 C C . TYR A 1 192 ? -13.423 10.501 -6.467 1.00 96.19 192 TYR A C 1
ATOM 1549 O O . TYR A 1 192 ? -14.294 11.079 -7.116 1.00 96.19 192 TYR A O 1
ATOM 1557 N N . GLN A 1 193 ? -12.124 10.783 -6.563 1.00 96.25 193 GLN A N 1
ATOM 1558 C CA . GLN A 1 193 ? -11.557 11.848 -7.399 1.00 96.25 193 GLN A CA 1
ATOM 1559 C C . GLN A 1 193 ? -10.709 11.311 -8.564 1.00 96.25 193 GLN A C 1
ATOM 1561 O O . GLN A 1 193 ? -10.515 12.009 -9.558 1.00 96.25 193 GLN A O 1
ATOM 1566 N N . ILE A 1 194 ? -10.281 10.048 -8.497 1.00 95.06 194 ILE A N 1
ATOM 1567 C CA . ILE A 1 194 ? -9.671 9.315 -9.619 1.00 95.06 194 ILE A CA 1
ATOM 1568 C C . ILE A 1 194 ? -10.614 8.215 -10.122 1.00 95.06 194 ILE A C 1
ATOM 1570 O O . ILE A 1 194 ? -11.592 7.864 -9.460 1.00 95.06 194 ILE A O 1
ATOM 1574 N N . ASP A 1 195 ? -10.303 7.629 -11.283 1.00 96.12 195 ASP A N 1
ATOM 1575 C CA . ASP A 1 195 ? -10.970 6.403 -11.736 1.00 96.12 195 ASP A CA 1
ATOM 1576 C C . ASP A 1 195 ? -10.730 5.281 -10.704 1.00 96.12 195 ASP A C 1
ATOM 1578 O O . ASP A 1 195 ? -9.573 4.910 -10.491 1.00 96.12 195 ASP A O 1
ATOM 1582 N N . PRO A 1 196 ? -11.776 4.704 -10.079 1.00 96.44 196 PRO A N 1
ATOM 1583 C CA . PRO A 1 196 ? -11.617 3.672 -9.052 1.00 96.44 196 PRO A CA 1
ATOM 1584 C C . PRO A 1 196 ? -10.858 2.435 -9.540 1.00 96.44 196 PRO A C 1
ATOM 1586 O O . PRO A 1 196 ? -10.251 1.728 -8.740 1.00 96.44 196 PRO A O 1
ATOM 1589 N N . ARG A 1 197 ? -10.810 2.197 -10.860 1.00 96.38 197 ARG A N 1
ATOM 1590 C CA . ARG A 1 197 ? -9.988 1.137 -11.465 1.00 96.38 197 ARG A CA 1
ATOM 1591 C C . ARG A 1 197 ? -8.485 1.352 -11.261 1.00 96.38 197 ARG A C 1
ATOM 1593 O O . ARG A 1 197 ? -7.719 0.418 -11.486 1.00 96.38 197 ARG A O 1
ATOM 1600 N N . ASN A 1 198 ? -8.063 2.534 -10.832 1.00 96.81 198 ASN A N 1
ATOM 1601 C CA . ASN A 1 198 ? -6.666 2.865 -10.575 1.00 96.81 198 ASN A CA 1
ATOM 1602 C C . ASN A 1 198 ? -6.289 2.765 -9.089 1.00 96.81 198 ASN A C 1
ATOM 1604 O O . ASN A 1 198 ? -5.124 2.969 -8.770 1.00 96.81 198 ASN A O 1
ATOM 1608 N N . SER A 1 199 ? -7.231 2.444 -8.193 1.00 98.31 199 SER A N 1
ATOM 1609 C CA . SER A 1 199 ? -6.926 2.132 -6.790 1.00 98.31 199 SER A CA 1
ATOM 1610 C C . SER A 1 199 ? -6.541 0.662 -6.671 1.00 98.31 199 SER A C 1
ATOM 1612 O O . SER A 1 199 ? -7.343 -0.235 -6.966 1.00 98.31 199 SER A O 1
ATOM 1614 N N . TRP A 1 200 ? -5.300 0.397 -6.259 1.00 98.62 200 TRP A N 1
ATOM 1615 C CA . TRP A 1 200 ? -4.843 -0.982 -6.093 1.00 98.62 200 TRP A CA 1
ATOM 1616 C C . TRP A 1 200 ? -5.456 -1.628 -4.859 1.00 98.62 200 TRP A C 1
ATOM 1618 O O . TRP A 1 200 ? -5.722 -2.829 -4.887 1.00 98.62 200 TRP A O 1
ATOM 1628 N N . LEU A 1 201 ? -5.738 -0.850 -3.811 1.00 98.62 201 LEU A N 1
ATOM 1629 C CA . LEU A 1 201 ? -6.318 -1.385 -2.591 1.00 98.62 201 LEU A CA 1
ATOM 1630 C C . LEU A 1 201 ? -7.800 -1.715 -2.771 1.00 98.62 201 LEU A C 1
ATOM 1632 O O . LEU A 1 201 ? -8.260 -2.729 -2.248 1.00 98.62 201 LEU A O 1
ATOM 1636 N N . LEU A 1 202 ? -8.538 -0.935 -3.571 1.00 98.56 202 LEU A N 1
ATOM 1637 C CA . LEU A 1 202 ? -9.899 -1.298 -3.971 1.00 98.56 202 LEU A CA 1
ATOM 1638 C C . LEU A 1 202 ? -9.904 -2.585 -4.803 1.00 98.56 202 LEU A C 1
ATOM 1640 O O . LEU A 1 202 ? -10.673 -3.494 -4.502 1.00 98.56 202 LEU A O 1
ATOM 1644 N N . ALA A 1 203 ? -9.010 -2.706 -5.791 1.00 98.69 203 ALA A N 1
ATOM 1645 C CA . ALA A 1 203 ? -8.882 -3.935 -6.574 1.00 98.69 203 ALA A CA 1
ATOM 1646 C 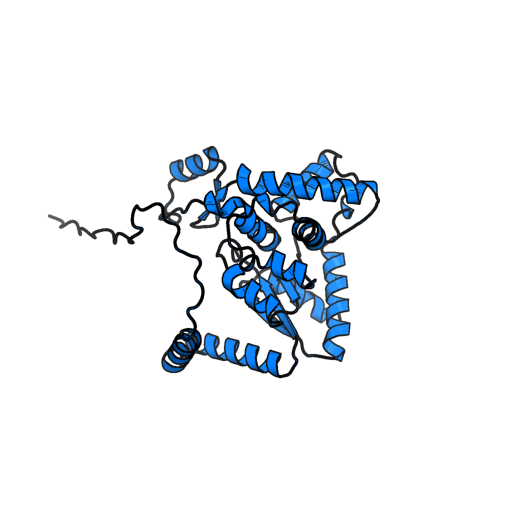C . ALA A 1 203 ? -8.507 -5.146 -5.698 1.00 98.69 203 ALA A C 1
ATOM 1648 O O . ALA A 1 203 ? -9.031 -6.243 -5.897 1.00 98.69 203 ALA A O 1
ATOM 1649 N N . ALA A 1 204 ? -7.624 -4.954 -4.713 1.00 98.75 204 ALA A N 1
ATOM 1650 C CA . ALA A 1 204 ? -7.249 -5.986 -3.753 1.00 98.75 204 ALA A CA 1
ATOM 1651 C C . ALA A 1 204 ? -8.434 -6.391 -2.860 1.00 98.75 204 ALA A C 1
ATOM 1653 O O . ALA A 1 204 ? -8.669 -7.586 -2.678 1.00 98.75 204 ALA A O 1
ATOM 1654 N N . ALA A 1 205 ? -9.231 -5.425 -2.390 1.00 98.62 205 ALA A N 1
ATOM 1655 C CA . ALA A 1 205 ? -10.440 -5.666 -1.604 1.00 98.62 205 ALA A CA 1
ATOM 1656 C C . ALA A 1 205 ? -11.489 -6.465 -2.392 1.00 98.62 205 ALA A C 1
ATOM 1658 O O . ALA A 1 205 ? -12.023 -7.452 -1.892 1.00 98.62 205 ALA A O 1
ATOM 1659 N N . GLU A 1 206 ? -11.749 -6.086 -3.647 1.00 98.44 206 GLU A N 1
ATOM 1660 C CA . GLU A 1 206 ? -12.699 -6.774 -4.535 1.00 98.44 206 GLU A CA 1
ATOM 1661 C C . GLU A 1 206 ? -12.278 -8.218 -4.845 1.00 98.44 206 GLU A C 1
ATOM 1663 O O . GLU A 1 206 ? -13.126 -9.090 -5.037 1.00 98.44 206 GLU A O 1
ATOM 1668 N N . ARG A 1 207 ? -10.967 -8.485 -4.880 1.00 98.06 207 ARG A N 1
ATOM 1669 C CA . ARG A 1 207 ? -10.397 -9.827 -5.073 1.00 98.06 207 ARG A CA 1
ATOM 1670 C C . ARG A 1 207 ? -10.163 -10.584 -3.765 1.00 98.06 207 ARG A C 1
ATOM 1672 O O . ARG A 1 207 ? -9.759 -11.742 -3.826 1.00 98.06 207 ARG A O 1
ATOM 1679 N N . ASN A 1 208 ? -10.411 -9.952 -2.617 1.00 97.69 208 ASN A N 1
ATOM 1680 C CA . ASN A 1 208 ? -10.070 -10.458 -1.289 1.00 97.69 208 ASN A CA 1
ATOM 1681 C C . ASN A 1 208 ? -8.610 -10.949 -1.205 1.00 97.69 208 ASN A C 1
ATOM 1683 O O . ASN A 1 208 ? -8.327 -12.071 -0.781 1.00 97.69 208 ASN A O 1
ATOM 1687 N N . LEU A 1 209 ? -7.681 -10.123 -1.693 1.00 97.94 209 LEU A N 1
ATOM 1688 C CA . LEU A 1 209 ? -6.265 -10.468 -1.765 1.00 97.94 209 LEU A CA 1
ATOM 1689 C C . LEU A 1 209 ? -5.632 -10.461 -0.361 1.00 97.94 209 LEU A C 1
ATOM 1691 O O . LEU A 1 209 ? -5.876 -9.510 0.386 1.00 97.94 209 LEU A O 1
ATOM 1695 N N . PRO A 1 210 ? -4.776 -11.438 -0.008 1.00 97.81 210 PRO A N 1
ATOM 1696 C CA . PRO A 1 210 ? -3.956 -11.363 1.198 1.00 97.81 210 PRO A CA 1
ATOM 1697 C C . PRO A 1 210 ? -2.997 -10.165 1.151 1.00 97.81 210 PRO A C 1
ATOM 1699 O O . PRO A 1 210 ? -2.203 -10.040 0.210 1.00 97.81 210 PRO A O 1
ATOM 1702 N N . ILE A 1 211 ? -3.048 -9.310 2.177 1.00 98.62 211 ILE A N 1
ATOM 1703 C CA . ILE A 1 211 ? -2.117 -8.190 2.361 1.00 98.62 211 ILE A CA 1
ATOM 1704 C C . ILE A 1 211 ? -1.451 -8.295 3.734 1.00 98.62 211 ILE A C 1
ATOM 1706 O O . ILE A 1 211 ? -2.109 -8.529 4.744 1.00 98.62 211 ILE A O 1
ATOM 1710 N N . PHE A 1 212 ? -0.143 -8.065 3.771 1.00 98.56 212 PHE A N 1
ATOM 1711 C CA . PHE A 1 212 ? 0.659 -7.998 4.988 1.00 98.56 212 PHE A CA 1
ATOM 1712 C C . PHE A 1 212 ? 1.203 -6.581 5.149 1.00 98.56 212 PHE A C 1
ATOM 1714 O O . PHE A 1 212 ? 1.760 -6.015 4.210 1.00 98.56 212 PHE A O 1
ATOM 1721 N N . VAL A 1 213 ? 1.004 -5.997 6.330 1.00 98.31 213 VAL A N 1
ATOM 1722 C CA . VAL A 1 213 ? 1.311 -4.581 6.592 1.00 98.31 213 VAL A CA 1
ATOM 1723 C C . VAL A 1 213 ? 2.154 -4.487 7.861 1.00 98.31 213 VAL A C 1
ATOM 1725 O O . VAL A 1 213 ? 1.647 -4.113 8.922 1.00 98.31 213 VAL A O 1
ATOM 1728 N N . PRO A 1 214 ? 3.413 -4.943 7.809 1.00 97.19 21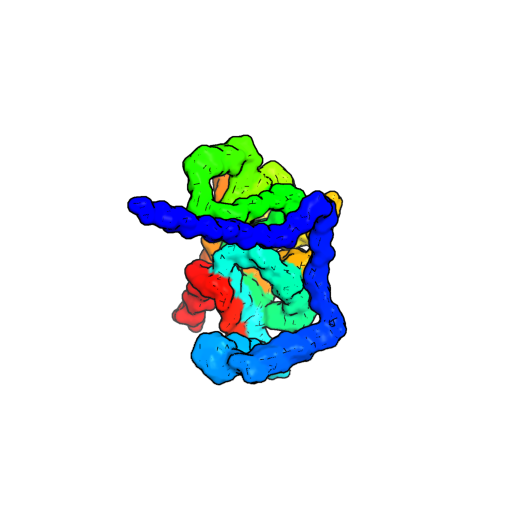4 PRO A N 1
ATOM 1729 C CA . PRO A 1 214 ? 4.286 -4.912 8.970 1.00 97.19 214 PRO A CA 1
ATOM 1730 C C . PRO A 1 214 ? 4.651 -3.471 9.342 1.00 97.19 214 PRO A C 1
ATOM 1732 O O . PRO A 1 214 ? 4.826 -2.628 8.463 1.00 97.19 214 PRO A O 1
ATOM 1735 N N . GLY A 1 215 ? 4.771 -3.201 10.645 1.00 96.12 215 GLY A N 1
ATOM 1736 C CA . GLY A 1 215 ? 5.087 -1.863 11.154 1.00 96.12 215 GLY A CA 1
ATOM 1737 C C . GLY A 1 215 ? 4.013 -0.823 10.826 1.00 96.12 215 GLY A C 1
ATOM 1738 O O . GLY A 1 215 ? 4.343 0.317 10.521 1.00 96.12 215 GLY A O 1
ATOM 1739 N N . TRP A 1 216 ? 2.731 -1.208 10.806 1.00 97.62 216 TRP A N 1
ATOM 1740 C CA . TRP A 1 216 ? 1.638 -0.288 10.470 1.00 97.62 216 TRP A CA 1
ATOM 1741 C C . TRP A 1 216 ? 1.563 0.921 11.414 1.00 97.62 216 TRP A C 1
ATOM 1743 O O . TRP A 1 216 ? 1.113 1.986 11.002 1.00 97.62 216 TRP A O 1
ATOM 1753 N N . GLU A 1 217 ? 2.033 0.790 12.652 1.00 96.38 217 GLU A N 1
ATOM 1754 C CA . GLU A 1 217 ? 2.167 1.892 13.602 1.00 96.38 217 GLU A CA 1
ATOM 1755 C C . GLU A 1 217 ? 3.032 3.049 13.071 1.00 96.38 217 GLU A C 1
ATOM 1757 O O . GLU A 1 217 ? 2.789 4.190 13.454 1.00 96.38 217 GLU A O 1
ATOM 1762 N N . ASP A 1 218 ? 3.957 2.781 12.141 1.00 95.81 218 ASP A N 1
ATOM 1763 C CA . ASP A 1 218 ? 4.741 3.771 11.388 1.00 95.81 218 ASP A CA 1
ATOM 1764 C C . ASP A 1 218 ? 3.972 4.248 10.136 1.00 95.81 218 ASP A C 1
ATOM 1766 O O . ASP A 1 218 ? 4.397 4.107 8.987 1.00 95.81 218 ASP A O 1
ATOM 1770 N N . SER A 1 219 ? 2.750 4.735 10.358 1.00 95.69 219 SER A N 1
ATOM 1771 C CA . SER A 1 219 ? 1.897 5.358 9.339 1.00 95.69 219 SER A CA 1
ATOM 1772 C C . SER A 1 219 ? 0.956 6.381 9.961 1.00 95.69 219 SER A C 1
ATOM 1774 O O . SER A 1 219 ? 0.755 6.395 11.179 1.00 95.69 219 SER A O 1
ATOM 1776 N N . THR A 1 220 ? 0.336 7.218 9.129 1.00 95.44 220 THR A N 1
ATOM 1777 C CA . THR A 1 220 ? -0.571 8.281 9.577 1.00 95.44 220 THR A CA 1
ATOM 1778 C C . THR A 1 220 ? -1.732 7.712 10.385 1.00 95.44 220 THR A C 1
ATOM 1780 O O . THR A 1 220 ? -1.994 8.138 11.511 1.00 95.44 220 THR A O 1
ATOM 1783 N N . LEU A 1 221 ? -2.423 6.708 9.842 1.00 96.75 221 LEU A N 1
ATOM 1784 C CA . LEU A 1 221 ? -3.557 6.090 10.523 1.00 96.75 221 LEU A CA 1
ATOM 1785 C C . LEU A 1 221 ? -3.130 5.173 11.671 1.00 96.75 221 LEU A C 1
ATOM 1787 O O . LEU A 1 221 ? -3.894 5.024 12.624 1.00 96.75 221 LEU A O 1
ATOM 1791 N N . GLY A 1 222 ? -1.914 4.621 11.630 1.00 97.56 222 GLY A N 1
ATOM 1792 C CA . GLY A 1 222 ? -1.315 3.937 12.777 1.00 97.56 222 GLY A CA 1
ATOM 1793 C C . GLY A 1 222 ? -1.103 4.883 13.965 1.00 97.56 222 GLY A C 1
ATOM 1794 O O . GLY A 1 222 ? -1.490 4.566 15.091 1.00 97.56 222 GLY A O 1
ATOM 1795 N N . ASN A 1 223 ? -0.569 6.082 13.709 1.00 97.75 223 ASN A N 1
ATOM 1796 C CA . ASN A 1 223 ? -0.390 7.133 14.715 1.00 97.75 223 ASN A CA 1
ATOM 1797 C C . ASN A 1 223 ? -1.738 7.612 15.284 1.00 97.75 223 ASN A C 1
ATOM 1799 O O . ASN A 1 223 ? -1.891 7.728 16.500 1.00 97.75 223 ASN A O 1
ATOM 1803 N N . ILE A 1 224 ? -2.738 7.835 14.424 1.00 97.38 224 ILE A N 1
ATOM 1804 C CA . ILE A 1 224 ? -4.091 8.239 14.843 1.00 97.38 224 ILE A CA 1
ATOM 1805 C C . ILE A 1 224 ? -4.769 7.144 15.681 1.00 97.38 224 ILE A C 1
ATOM 1807 O O . ILE A 1 224 ? -5.396 7.437 16.700 1.00 97.38 224 ILE A O 1
ATOM 1811 N N . PHE A 1 225 ? -4.616 5.868 15.312 1.00 98.31 225 PHE A N 1
ATOM 1812 C CA . PHE A 1 225 ? -5.134 4.759 16.114 1.00 98.31 225 PHE A CA 1
ATOM 1813 C C . PHE A 1 225 ? -4.512 4.729 17.516 1.00 98.31 225 PHE A C 1
ATOM 1815 O O . PHE A 1 225 ? -5.229 4.580 18.509 1.00 98.31 225 PHE A O 1
ATOM 1822 N N . ALA A 1 226 ? -3.191 4.919 17.611 1.00 98.44 226 ALA A N 1
ATOM 1823 C CA . ALA A 1 226 ? -2.498 5.006 18.893 1.00 98.44 226 ALA A CA 1
ATOM 1824 C C . ALA A 1 226 ? -3.009 6.187 19.738 1.00 98.44 226 ALA A C 1
ATOM 1826 O O . ALA A 1 226 ? -3.266 6.010 20.929 1.00 98.44 226 ALA A O 1
ATOM 1827 N N . ALA A 1 227 ? -3.238 7.354 19.125 1.00 98.19 227 ALA A N 1
ATOM 1828 C CA . ALA A 1 227 ? -3.825 8.510 19.803 1.00 98.19 227 ALA A CA 1
ATOM 1829 C C . ALA A 1 227 ? -5.210 8.188 20.394 1.00 98.19 227 ALA A C 1
ATOM 1831 O O . ALA A 1 227 ? -5.448 8.430 21.575 1.00 98.19 227 ALA A O 1
ATOM 1832 N N . HIS A 1 228 ? -6.092 7.533 19.635 1.00 98.31 228 HIS A N 1
ATOM 1833 C CA . HIS A 1 228 ? -7.404 7.125 20.147 1.00 98.31 228 HIS A CA 1
ATOM 1834 C C . HIS A 1 228 ? -7.355 6.052 21.240 1.00 98.31 228 HIS A C 1
ATOM 1836 O O . HIS A 1 228 ? -8.267 5.997 22.072 1.00 98.31 228 HIS A O 1
ATOM 1842 N N . CYS A 1 229 ? -6.318 5.210 21.262 1.00 98.38 229 CYS A N 1
ATOM 1843 C CA . CYS A 1 229 ? -6.068 4.306 22.385 1.00 98.38 229 CYS A CA 1
ATOM 1844 C C . CYS A 1 229 ? -5.640 5.084 23.639 1.00 98.38 229 CYS A C 1
ATOM 1846 O O . CYS A 1 229 ? -6.138 4.805 24.727 1.00 98.38 229 CYS A O 1
ATOM 1848 N N . ILE A 1 230 ? -4.764 6.088 23.494 1.00 98.56 230 ILE A N 1
ATOM 1849 C CA . ILE A 1 230 ? -4.317 6.959 24.597 1.00 98.56 230 ILE A CA 1
ATOM 1850 C C . ILE A 1 230 ? -5.493 7.754 25.183 1.00 98.56 230 ILE A C 1
ATOM 1852 O O . ILE A 1 230 ? -5.626 7.858 26.399 1.00 98.56 230 ILE A O 1
ATOM 1856 N N . GLU A 1 231 ? -6.377 8.274 24.331 1.00 98.00 231 GLU A N 1
ATOM 1857 C CA . GLU A 1 231 ? -7.587 9.000 24.738 1.00 98.00 231 GLU A CA 1
ATOM 1858 C C . GLU A 1 231 ? -8.657 8.103 25.388 1.00 98.00 231 GLU A C 1
ATOM 1860 O O . GLU A 1 231 ? -9.606 8.607 25.988 1.00 98.00 231 GLU A O 1
ATOM 1865 N N . GLY A 1 232 ? -8.549 6.777 25.247 1.00 97.50 232 GLY A N 1
ATOM 1866 C CA . GLY A 1 232 ? -9.555 5.818 25.714 1.00 97.50 232 GLY A CA 1
ATOM 1867 C C . GLY A 1 232 ? -10.801 5.717 24.823 1.00 97.50 232 GLY A C 1
ATOM 1868 O O . GLY A 1 232 ? -11.782 5.073 25.204 1.00 97.50 232 GLY A O 1
ATOM 1869 N N . THR A 1 233 ? -10.771 6.326 23.633 1.00 97.31 233 THR A N 1
ATOM 1870 C CA . THR A 1 233 ? -11.830 6.210 22.617 1.00 97.31 233 THR A CA 1
ATOM 1871 C C . THR A 1 233 ? -11.907 4.787 22.052 1.00 97.31 233 THR A C 1
ATOM 1873 O O . THR A 1 233 ? -13.002 4.295 21.775 1.00 97.31 233 THR A O 1
ATOM 1876 N N . ILE A 1 234 ? -10.753 4.131 21.904 1.00 98.25 234 ILE A N 1
ATOM 1877 C CA . ILE A 1 234 ? -10.617 2.694 21.640 1.00 98.25 234 ILE A CA 1
ATOM 1878 C C . ILE A 1 234 ? -10.014 2.063 22.892 1.00 98.25 234 ILE A C 1
ATOM 1880 O O . ILE A 1 234 ? -8.951 2.484 23.343 1.00 98.25 234 ILE A O 1
ATOM 1884 N N . ARG A 1 235 ? -10.695 1.081 23.487 1.00 97.44 235 ARG A N 1
ATOM 1885 C CA . ARG A 1 235 ? -10.298 0.532 24.794 1.00 97.44 235 ARG A CA 1
ATOM 1886 C C . ARG A 1 235 ? -9.249 -0.563 24.680 1.00 97.44 235 A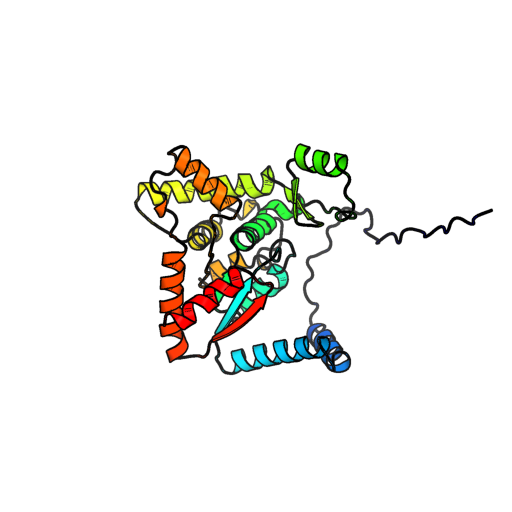RG A C 1
ATOM 1888 O O . ARG A 1 235 ? -8.466 -0.753 25.606 1.00 97.44 235 ARG A O 1
ATOM 1895 N N . ASN A 1 236 ? -9.249 -1.300 23.574 1.00 97.94 236 ASN A N 1
ATOM 1896 C CA . ASN A 1 236 ? -8.333 -2.404 23.344 1.00 97.94 236 ASN A CA 1
ATOM 1897 C C . ASN A 1 236 ? -7.396 -2.098 22.170 1.00 97.94 236 ASN A C 1
ATOM 1899 O O . ASN A 1 236 ? -7.814 -2.089 21.014 1.00 97.94 236 ASN A O 1
ATOM 1903 N N . VAL A 1 237 ? -6.099 -1.941 22.454 1.00 97.75 237 VAL A N 1
ATOM 1904 C CA . VAL A 1 237 ? -5.066 -1.759 21.416 1.00 97.75 237 VAL A CA 1
ATOM 1905 C C . VAL A 1 237 ? -5.051 -2.914 20.407 1.00 97.75 237 VAL A C 1
ATOM 1907 O O . VAL A 1 237 ? -4.720 -2.724 19.242 1.00 97.75 237 VAL A O 1
ATOM 1910 N N . HIS A 1 238 ? -5.484 -4.108 20.823 1.00 98.06 238 HIS A N 1
ATOM 1911 C CA . HIS A 1 238 ? -5.555 -5.288 19.969 1.00 98.06 238 HIS A CA 1
ATOM 1912 C C . HIS A 1 238 ? -6.808 -5.353 19.087 1.00 98.06 238 HIS A C 1
ATOM 1914 O O . HIS A 1 238 ? -6.951 -6.327 18.343 1.00 98.06 238 HIS A O 1
ATOM 1920 N N . THR A 1 239 ? -7.701 -4.355 19.135 1.00 98.56 239 THR A N 1
ATOM 1921 C CA . THR A 1 239 ? -8.784 -4.183 18.148 1.00 98.56 239 THR A CA 1
ATOM 1922 C C . THR A 1 239 ? -8.218 -4.149 16.726 1.00 98.56 239 THR A C 1
ATOM 1924 O O . THR A 1 239 ? -8.798 -4.735 15.807 1.00 98.56 239 THR A O 1
ATOM 1927 N N . VAL A 1 240 ? -7.026 -3.566 16.563 1.00 98.44 240 VAL A N 1
ATOM 1928 C CA . VAL A 1 240 ? -6.174 -3.795 15.396 1.00 98.44 240 VAL A CA 1
ATOM 1929 C C . VAL A 1 240 ? -5.166 -4.902 15.721 1.00 98.44 240 VAL A C 1
ATOM 1931 O O . VAL A 1 240 ? -4.467 -4.865 16.734 1.00 98.44 240 VAL A O 1
ATOM 1934 N N . ARG A 1 241 ? -5.110 -5.929 14.872 1.00 98.44 241 ARG A N 1
ATOM 1935 C CA . ARG A 1 241 ? -4.199 -7.075 15.023 1.00 98.44 241 ARG A CA 1
ATOM 1936 C C . ARG A 1 241 ? -2.747 -6.682 14.745 1.00 98.44 241 ARG A C 1
ATOM 1938 O O . ARG A 1 241 ? -2.473 -5.758 13.985 1.00 98.44 241 ARG A O 1
ATOM 1945 N N . THR A 1 242 ? -1.817 -7.409 15.361 1.00 96.81 242 THR A N 1
ATOM 1946 C CA . THR A 1 242 ? -0.396 -7.020 15.444 1.00 96.81 242 THR A CA 1
ATOM 1947 C C . THR A 1 242 ? 0.473 -7.560 14.300 1.00 96.81 242 THR A C 1
ATOM 1949 O O . THR A 1 242 ? 0.094 -8.486 13.580 1.00 96.81 242 THR A O 1
ATOM 1952 N N . GLY A 1 243 ? 1.698 -7.033 14.178 1.00 96.31 243 GLY A N 1
ATOM 1953 C CA . GLY A 1 243 ? 2.711 -7.535 13.240 1.00 96.31 243 GLY A CA 1
ATOM 1954 C C . GLY A 1 243 ? 3.109 -9.000 13.466 1.00 96.31 243 GLY A C 1
ATOM 1955 O O . GLY A 1 243 ? 3.352 -9.721 12.502 1.00 96.31 243 GLY A O 1
ATOM 1956 N N . ILE A 1 244 ? 3.106 -9.482 14.713 1.00 96.94 244 ILE A N 1
ATOM 1957 C CA . ILE A 1 244 ? 3.372 -10.900 15.011 1.00 96.94 244 ILE A CA 1
ATOM 1958 C C . ILE A 1 244 ? 2.257 -11.790 14.454 1.00 96.94 244 ILE A C 1
ATOM 1960 O O . ILE A 1 244 ? 2.530 -12.819 13.841 1.00 96.94 244 ILE A O 1
ATOM 1964 N N . GLU A 1 245 ? 0.998 -11.367 14.580 1.00 98.12 245 GLU A N 1
ATOM 1965 C CA . GLU A 1 245 ? -0.124 -12.098 13.985 1.00 98.12 245 GLU A CA 1
ATOM 1966 C C . GLU A 1 245 ? -0.051 -12.110 12.452 1.00 98.12 245 GLU A C 1
ATOM 1968 O O . GLU A 1 245 ? -0.377 -13.126 11.837 1.00 98.12 245 GLU A O 1
ATOM 1973 N N . TYR A 1 246 ? 0.419 -11.024 11.824 1.00 98.06 246 TYR A N 1
ATOM 1974 C CA . TYR A 1 246 ? 0.705 -11.023 10.386 1.00 98.06 246 TYR A CA 1
ATOM 1975 C C . TYR A 1 246 ? 1.795 -12.032 10.027 1.00 98.06 246 TYR A C 1
ATOM 1977 O O . TYR A 1 246 ? 1.663 -12.731 9.026 1.00 98.06 246 TYR A O 1
ATOM 1985 N N . MET A 1 247 ? 2.853 -12.123 10.836 1.00 97.38 247 MET A N 1
ATOM 1986 C CA . MET A 1 247 ? 3.973 -13.032 10.600 1.00 97.38 247 MET A CA 1
ATOM 1987 C C . MET A 1 247 ? 3.513 -14.494 10.647 1.00 97.38 247 MET A C 1
ATOM 1989 O O . MET A 1 247 ? 3.825 -15.265 9.743 1.00 97.38 247 MET A O 1
ATOM 1993 N N . MET A 1 248 ? 2.697 -14.851 11.644 1.00 97.94 248 MET A N 1
ATOM 1994 C CA . MET A 1 248 ? 2.080 -16.179 11.753 1.00 97.94 248 MET A CA 1
ATOM 1995 C C . MET A 1 248 ? 1.148 -16.481 10.570 1.00 97.94 248 MET A C 1
ATOM 1997 O O . MET A 1 248 ? 1.219 -17.561 9.990 1.00 97.94 248 MET A O 1
ATOM 2001 N N . SER A 1 249 ? 0.309 -15.515 10.180 1.00 97.88 249 SER A N 1
ATOM 2002 C CA . SER A 1 249 ? -0.603 -15.649 9.034 1.00 97.88 249 SER A CA 1
ATOM 2003 C C . SER A 1 249 ? 0.153 -15.855 7.714 1.00 97.88 249 SER A C 1
ATOM 2005 O O . SER A 1 249 ? -0.224 -16.690 6.892 1.00 97.88 249 SER A O 1
ATOM 2007 N N . LEU A 1 250 ? 1.268 -15.144 7.518 1.00 97.94 250 LEU A N 1
ATOM 2008 C CA . LEU A 1 250 ? 2.111 -15.304 6.335 1.00 97.94 250 LEU A CA 1
ATOM 2009 C C . LEU A 1 250 ? 2.821 -16.664 6.319 1.00 97.94 250 LEU A C 1
ATOM 2011 O O . LEU A 1 250 ? 2.876 -17.310 5.274 1.00 97.94 250 LEU A O 1
ATOM 2015 N N . ALA A 1 251 ? 3.316 -17.120 7.473 1.00 97.88 251 ALA A N 1
ATOM 2016 C CA . ALA A 1 251 ? 3.928 -18.438 7.635 1.00 97.88 251 ALA A CA 1
ATOM 2017 C C . ALA A 1 251 ? 2.946 -19.560 7.258 1.00 97.88 251 ALA A C 1
ATOM 2019 O O . ALA A 1 251 ? 3.274 -20.470 6.488 1.00 97.88 251 ALA A O 1
ATOM 2020 N N . GLU A 1 252 ? 1.710 -19.453 7.746 1.00 97.38 252 GLU A N 1
ATOM 2021 C CA . GLU A 1 252 ? 0.630 -20.366 7.394 1.00 97.38 252 GLU A CA 1
ATOM 2022 C C . GLU A 1 252 ? 0.320 -20.313 5.891 1.00 97.38 252 GLU A C 1
ATOM 2024 O O . GLU A 1 252 ? 0.275 -21.359 5.236 1.00 97.38 252 GLU A O 1
ATOM 2029 N N . TYR A 1 253 ? 0.189 -19.112 5.316 1.00 96.88 253 TYR A N 1
ATOM 2030 C CA . TYR A 1 253 ? -0.057 -18.952 3.885 1.00 96.88 253 TYR A CA 1
ATOM 2031 C C . TYR A 1 253 ? 1.038 -19.617 3.045 1.00 96.88 253 TYR A C 1
ATOM 2033 O O . TYR A 1 253 ? 0.728 -20.402 2.148 1.00 96.88 253 TYR A O 1
ATOM 2041 N N . TYR A 1 254 ? 2.316 -19.337 3.322 1.00 97.06 254 TYR A N 1
ATOM 2042 C CA . TYR A 1 254 ? 3.439 -19.944 2.604 1.00 97.06 254 TYR A CA 1
ATOM 2043 C C . TYR A 1 254 ? 3.399 -21.467 2.697 1.00 97.06 254 TYR A C 1
ATOM 2045 O O . TYR A 1 254 ? 3.494 -22.142 1.671 1.00 97.06 254 TYR A O 1
ATOM 2053 N N . THR A 1 255 ? 3.179 -22.011 3.893 1.00 96.19 255 THR A N 1
ATOM 2054 C CA . THR A 1 255 ? 3.104 -23.461 4.123 1.00 96.19 255 THR A CA 1
ATOM 2055 C C . THR A 1 255 ? 1.988 -24.115 3.308 1.00 96.19 255 THR A C 1
ATOM 2057 O O . THR A 1 255 ? 2.148 -25.226 2.801 1.00 96.19 255 THR A O 1
ATOM 2060 N N . GLN A 1 256 ? 0.844 -23.446 3.161 1.00 95.62 256 GLN A N 1
ATOM 2061 C CA . GLN A 1 256 ? -0.293 -23.976 2.409 1.00 95.62 256 GLN A CA 1
ATOM 2062 C C . GLN A 1 256 ? -0.123 -23.803 0.895 1.00 95.62 256 GLN A C 1
ATOM 2064 O O . GLN A 1 256 ? -0.342 -24.750 0.136 1.00 95.62 256 GLN A O 1
ATOM 2069 N N . ALA A 1 257 ? 0.278 -22.613 0.445 1.00 94.69 257 ALA A N 1
ATOM 2070 C CA . ALA A 1 257 ? 0.386 -22.276 -0.970 1.00 94.69 257 ALA A CA 1
ATOM 2071 C C . ALA A 1 257 ? 1.514 -23.053 -1.668 1.00 94.69 257 ALA A C 1
ATOM 2073 O O . ALA A 1 257 ? 1.312 -23.565 -2.772 1.00 94.69 257 ALA A O 1
ATOM 2074 N N . THR A 1 258 ? 2.662 -23.226 -1.004 1.00 95.38 258 THR A N 1
ATOM 2075 C CA . THR A 1 258 ? 3.840 -23.904 -1.582 1.00 95.38 258 THR A CA 1
ATOM 2076 C C . THR A 1 258 ? 3.654 -25.405 -1.799 1.00 95.38 258 THR A C 1
ATOM 2078 O O . THR A 1 258 ? 4.368 -25.996 -2.604 1.00 95.38 258 THR A O 1
ATOM 2081 N N . ARG A 1 259 ? 2.630 -26.023 -1.191 1.00 95.62 259 ARG A N 1
ATOM 2082 C CA . ARG A 1 259 ? 2.221 -27.408 -1.504 1.00 95.62 259 ARG A CA 1
ATOM 2083 C C . ARG A 1 259 ? 1.671 -27.567 -2.921 1.00 95.62 259 ARG A C 1
ATOM 2085 O O . ARG A 1 259 ? 1.606 -28.687 -3.416 1.00 95.62 259 ARG A O 1
ATOM 2092 N N . ARG A 1 260 ? 1.197 -26.478 -3.536 1.00 94.94 260 ARG A N 1
ATOM 2093 C CA . ARG A 1 260 ? 0.520 -26.492 -4.846 1.00 94.94 260 ARG A CA 1
ATOM 2094 C C . ARG A 1 260 ? 1.241 -25.666 -5.904 1.00 94.94 260 ARG A C 1
ATOM 2096 O O . ARG A 1 260 ? 1.180 -26.018 -7.078 1.00 94.94 260 ARG A O 1
ATOM 2103 N N . SER A 1 261 ? 1.890 -24.574 -5.507 1.00 96.12 261 SER A N 1
ATOM 2104 C CA . SER A 1 261 ? 2.503 -23.625 -6.437 1.00 96.12 261 SER A CA 1
ATOM 2105 C C . SER A 1 261 ? 3.737 -22.977 -5.824 1.00 96.12 261 SER A C 1
ATOM 2107 O O . SER A 1 261 ? 3.724 -22.585 -4.661 1.00 96.12 261 SER A O 1
ATOM 2109 N N . SER A 1 262 ? 4.784 -22.769 -6.620 1.00 97.06 262 SER A N 1
ATOM 2110 C CA . SER A 1 262 ? 5.909 -21.922 -6.213 1.00 97.06 262 SER A CA 1
ATOM 2111 C C . SER A 1 262 ? 5.480 -20.459 -6.082 1.00 97.06 262 SER A C 1
ATOM 2113 O O . SER A 1 262 ? 4.673 -19.967 -6.879 1.00 97.06 262 SER A O 1
ATOM 2115 N N . ILE A 1 263 ? 6.062 -19.745 -5.118 1.00 97.56 263 ILE A N 1
ATOM 2116 C CA . ILE A 1 263 ? 5.834 -18.312 -4.906 1.00 97.56 263 ILE A CA 1
ATOM 2117 C C . ILE A 1 263 ? 7.039 -17.545 -5.454 1.00 97.56 263 ILE A C 1
ATOM 2119 O O . ILE A 1 263 ? 8.165 -17.751 -5.015 1.00 97.56 263 ILE A O 1
ATOM 2123 N N . GLY A 1 264 ? 6.798 -16.680 -6.433 1.00 97.56 264 GLY A N 1
ATOM 2124 C CA . GLY A 1 264 ? 7.762 -15.717 -6.935 1.00 97.56 264 GLY A CA 1
ATOM 2125 C C . GLY A 1 264 ? 7.687 -14.441 -6.105 1.00 97.56 264 GLY A C 1
ATOM 2126 O O . GLY A 1 264 ? 6.614 -14.049 -5.639 1.00 97.56 264 GLY A O 1
ATOM 2127 N N . PHE A 1 265 ? 8.835 -13.801 -5.923 1.00 97.50 265 PHE A N 1
ATOM 2128 C CA . PHE A 1 265 ? 8.997 -12.642 -5.057 1.00 97.50 265 PHE A CA 1
ATOM 2129 C C . PHE A 1 265 ? 9.423 -11.435 -5.895 1.00 97.50 265 PHE A C 1
ATOM 2131 O O . PHE A 1 265 ? 10.521 -11.418 -6.449 1.00 97.50 265 PHE A O 1
ATOM 2138 N N . PHE A 1 266 ? 8.538 -10.447 -6.028 1.00 97.69 266 PHE A N 1
ATOM 2139 C CA . PHE A 1 266 ? 8.790 -9.229 -6.795 1.00 97.69 266 PHE A CA 1
ATOM 2140 C C . PHE A 1 266 ? 8.843 -8.021 -5.862 1.00 97.69 266 PHE A C 1
ATOM 2142 O O . PHE A 1 266 ? 7.815 -7.544 -5.381 1.00 97.69 266 PHE A O 1
ATOM 2149 N N . GLN A 1 267 ? 10.054 -7.539 -5.597 1.00 96.81 267 GLN A N 1
ATOM 2150 C CA . GLN A 1 267 ? 10.301 -6.497 -4.609 1.00 96.81 267 GLN A CA 1
ATOM 2151 C C . GLN A 1 267 ? 10.432 -5.113 -5.247 1.00 96.81 267 GLN A C 1
ATOM 2153 O O . GLN A 1 267 ? 11.282 -4.901 -6.112 1.00 96.81 267 GLN A O 1
ATOM 2158 N N . ILE A 1 268 ? 9.623 -4.160 -4.774 1.00 96.56 268 ILE A N 1
ATOM 2159 C CA . ILE A 1 268 ? 9.739 -2.740 -5.115 1.00 96.56 268 ILE A CA 1
ATOM 2160 C C . ILE A 1 268 ? 10.220 -1.975 -3.881 1.00 96.56 268 ILE A C 1
ATOM 2162 O O . ILE A 1 268 ? 9.513 -1.876 -2.879 1.00 96.56 268 ILE A O 1
ATOM 2166 N N . GLY A 1 269 ? 11.426 -1.410 -3.969 1.00 92.50 269 GLY A N 1
ATOM 2167 C CA . GLY A 1 269 ? 12.095 -0.768 -2.836 1.00 92.50 269 GLY A CA 1
ATOM 2168 C C . GLY A 1 269 ? 12.716 -1.787 -1.873 1.00 92.50 269 GLY A C 1
ATOM 2169 O O . GLY A 1 269 ? 13.047 -2.897 -2.275 1.00 92.50 269 GLY A O 1
ATOM 2170 N N . GLY A 1 270 ? 12.925 -1.410 -0.612 1.00 92.81 270 GLY A N 1
ATOM 2171 C CA . GLY A 1 270 ? 13.517 -2.273 0.421 1.00 92.81 270 GLY A CA 1
ATOM 2172 C C . GLY A 1 270 ? 12.839 -2.100 1.778 1.00 92.81 270 GLY A C 1
ATOM 2173 O O . GLY A 1 270 ? 11.673 -1.721 1.843 1.00 92.81 270 GLY A O 1
ATOM 2174 N N . GLY A 1 271 ? 13.573 -2.345 2.862 1.00 95.56 271 GLY A N 1
ATOM 2175 C CA . GLY A 1 271 ? 13.066 -2.174 4.224 1.00 95.56 271 GLY A CA 1
ATOM 2176 C C . GLY A 1 271 ? 11.942 -3.152 4.564 1.00 95.56 271 GLY A C 1
ATOM 2177 O O . GLY A 1 271 ? 11.815 -4.214 3.955 1.00 95.56 271 GLY A O 1
ATOM 2178 N N . ILE A 1 272 ? 11.093 -2.775 5.524 1.00 96.44 272 ILE A N 1
ATOM 2179 C CA . ILE A 1 272 ? 10.180 -3.715 6.185 1.00 96.44 272 ILE A CA 1
ATOM 2180 C C . ILE A 1 272 ? 9.213 -4.437 5.232 1.00 96.44 272 ILE A C 1
ATOM 2182 O O . ILE A 1 272 ? 8.922 -5.608 5.449 1.00 96.44 272 ILE A O 1
ATOM 2186 N N . ALA A 1 273 ? 8.765 -3.804 4.141 1.00 97.31 273 ALA A N 1
ATOM 2187 C CA . ALA A 1 273 ? 7.881 -4.461 3.173 1.00 97.31 273 ALA A CA 1
ATOM 2188 C C . ALA A 1 273 ? 8.570 -5.628 2.436 1.00 97.31 273 ALA A C 1
ATOM 2190 O O . ALA A 1 273 ? 7.905 -6.599 2.082 1.00 97.31 273 ALA A O 1
ATOM 2191 N N . GLY A 1 274 ? 9.885 -5.533 2.205 1.00 96.88 274 GLY A N 1
ATOM 2192 C CA . GLY A 1 274 ? 10.713 -6.589 1.615 1.00 96.88 274 GLY A CA 1
ATOM 2193 C C . GLY A 1 274 ? 11.216 -7.591 2.650 1.00 96.88 274 GLY A C 1
ATOM 2194 O O . GLY A 1 274 ? 11.065 -8.796 2.468 1.00 96.88 274 GLY A O 1
ATOM 2195 N N . ASP A 1 275 ? 11.759 -7.094 3.757 1.00 96.50 275 ASP A N 1
ATOM 2196 C CA . ASP A 1 275 ? 12.432 -7.927 4.754 1.00 96.50 275 ASP A CA 1
ATOM 2197 C C . ASP A 1 275 ? 11.444 -8.800 5.532 1.00 96.50 275 ASP A C 1
ATOM 2199 O O . ASP A 1 275 ? 11.704 -9.978 5.755 1.00 96.50 275 ASP A O 1
ATOM 2203 N N . PHE A 1 276 ? 10.275 -8.268 5.901 1.00 97.38 276 PHE A N 1
ATOM 2204 C CA . PHE A 1 276 ? 9.273 -9.007 6.671 1.00 97.38 276 PHE A CA 1
ATOM 2205 C C . PHE A 1 276 ? 8.857 -10.342 6.026 1.00 97.38 276 PHE A C 1
ATOM 2207 O O . PHE A 1 276 ? 8.962 -11.368 6.699 1.00 97.38 276 PHE A O 1
ATOM 2214 N N . PRO A 1 277 ? 8.441 -10.394 4.742 1.00 96.69 277 PRO A N 1
ATOM 2215 C CA . PRO A 1 277 ? 8.082 -11.651 4.092 1.00 96.69 277 PRO A CA 1
ATOM 2216 C C . PRO A 1 277 ? 9.271 -12.587 3.848 1.00 96.69 277 PRO A C 1
ATOM 2218 O O . PRO A 1 277 ? 9.046 -13.783 3.667 1.00 96.69 277 PRO A O 1
ATOM 2221 N N . ILE A 1 278 ? 10.509 -12.080 3.850 1.00 96.25 278 ILE A N 1
ATOM 2222 C CA . ILE A 1 278 ? 11.730 -12.896 3.785 1.00 96.25 278 ILE A CA 1
ATOM 2223 C C . ILE A 1 278 ? 12.013 -13.527 5.152 1.00 96.25 278 ILE A C 1
ATOM 2225 O O . ILE A 1 278 ? 12.269 -14.726 5.225 1.00 96.25 278 ILE A O 1
ATOM 2229 N N . CYS A 1 279 ? 11.903 -12.759 6.239 1.00 94.88 279 CYS A N 1
ATOM 2230 C CA . CYS A 1 279 ? 12.136 -13.214 7.613 1.00 94.88 279 CYS A CA 1
ATOM 2231 C C . CYS A 1 279 ? 11.196 -14.342 8.059 1.00 94.88 279 CYS A C 1
ATOM 2233 O O . CYS A 1 279 ? 11.535 -15.085 8.975 1.00 94.88 279 CYS A O 1
ATOM 2235 N N . VAL A 1 280 ? 10.038 -14.501 7.413 1.00 93.94 280 VAL A N 1
ATOM 2236 C CA . VAL A 1 280 ? 9.145 -15.644 7.653 1.00 93.94 280 VAL A CA 1
ATOM 2237 C C . VAL A 1 280 ? 9.774 -16.966 7.216 1.00 93.94 280 VAL A C 1
ATOM 2239 O O . VAL A 1 280 ? 9.533 -17.989 7.846 1.00 93.94 280 VAL A O 1
ATOM 2242 N N . VAL A 1 281 ? 10.580 -16.965 6.151 1.00 91.06 281 VAL A N 1
ATOM 2243 C CA . VAL A 1 281 ? 11.063 -18.202 5.522 1.00 91.06 281 VAL A CA 1
ATOM 2244 C C . VAL A 1 281 ? 11.991 -19.010 6.440 1.00 91.06 281 VAL A C 1
ATOM 2246 O O . VAL A 1 281 ? 11.742 -20.201 6.572 1.00 91.06 281 VAL A O 1
ATOM 2249 N N . PRO A 1 282 ? 12.999 -18.429 7.127 1.00 91.25 282 PRO A N 1
ATOM 2250 C CA . PRO A 1 282 ? 13.860 -19.190 8.040 1.00 91.25 282 PRO A CA 1
ATOM 2251 C C . PRO A 1 282 ? 13.161 -19.748 9.291 1.00 91.25 282 PRO A C 1
ATOM 2253 O O . PRO A 1 282 ? 13.765 -20.542 10.006 1.00 91.25 282 PRO A O 1
ATOM 2256 N N . MET A 1 283 ? 11.941 -19.293 9.598 1.00 90.44 283 MET A N 1
ATOM 2257 C CA . MET A 1 283 ? 11.150 -19.757 10.744 1.00 90.44 283 MET A CA 1
ATOM 2258 C C . MET A 1 283 ? 10.334 -21.029 10.428 1.00 90.44 283 MET A C 1
ATOM 2260 O O . MET A 1 283 ? 9.868 -21.684 11.361 1.00 90.44 283 MET A O 1
ATOM 2264 N N . LEU A 1 284 ? 10.132 -21.348 9.142 1.00 86.44 284 LEU A N 1
ATOM 2265 C CA . LEU A 1 284 ? 9.389 -22.518 8.648 1.00 86.44 284 LEU A CA 1
ATOM 2266 C C . LEU A 1 284 ? 10.280 -23.762 8.544 1.00 86.44 284 LEU A C 1
ATOM 2268 O O . LEU A 1 284 ? 9.758 -24.859 8.847 1.00 86.44 284 LEU A O 1
#

Sequence (284 aa):
MAKKSTRRPVKHARTSSGRKAPPATLRKGHEAVIRDFMRHHYRHFNAASVIDAADGYVKHVDSGGKMLVTLAGAMSTAELGLSLAEMIRRDKVHLICCTGANLEEDIFNLVAHDHYERVPDWRQLSTEGEVKLYDKHLNRVTDTCIPEEEAIRRLEKAVLDEWKRADAKGERYFPHEFFYRILLSGRLRKHYQIDPRNSWLLAAAERNLPIFVPGWEDSTLGNIFAAHCIEGTIRNVHTVRTGIEYMMSLAEYYTQATRRSSIGFFQIGGGIAGDFPICVVPML